Protein AF-A0A4R0PHA1-F1 (afdb_monomer)

Sequence (190 aa):
MTESTAPYQSGTGSGSSGGSTAEDVKKAASDAADAVRAKAAETTQAAKAEAARRAEGAKSTFADEISGVASAFRSASGEFGESSFQKKTFDQIASGLSDASDALRRKDFGEMVSDVNAFARRNPMAFLGGAVLLGFAASRFAKASAEAEHSPEMTRPSSTSRPVSAGSANAGAVSGSQPSYSNQTTGVSR

Radius of gyration: 35.1 Å; Cα contacts (8 Å, |Δi|>4): 13; chains: 1; bounding box: 84×70×89 Å

Solvent-accessible surface area (backbone atoms only — not comparable to full-atom values): 12140 Å² total; per-residue (Å²): 141,79,86,84,82,74,80,83,76,82,72,80,79,73,77,82,73,8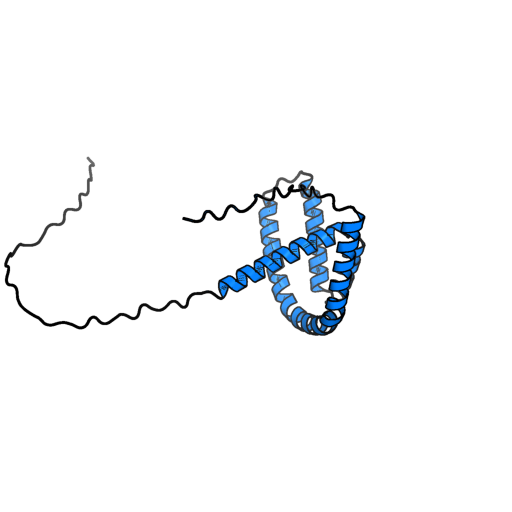6,72,81,47,74,63,55,54,51,47,54,50,47,55,51,50,52,55,50,49,57,56,42,65,71,49,46,65,64,49,48,63,54,47,52,67,50,45,68,72,44,48,62,63,53,51,55,53,51,51,53,51,51,50,54,51,51,61,59,52,71,76,56,77,94,84,49,76,63,51,61,56,48,53,52,51,51,51,52,51,50,54,49,51,52,48,59,73,74,49,55,71,72,56,51,54,49,51,52,51,54,47,35,73,75,37,52,68,60,41,54,54,48,50,52,51,50,51,51,51,50,52,50,50,53,54,52,54,61,54,65,70,61,60,74,74,79,72,67,80,74,80,74,79,75,81,84,78,85,79,81,90,82,92,76,90,79,90,78,80,87,87,86,90,78,85,85,79,87,77,89,80,135

Mean predicted aligned error: 18.48 Å

Organism: NCBI:txid1429082

Foldseek 3Di:
DDDDDDDDDPDPPPPPPDDCDPVNVVVVVVVVVVVCVVVCVVVVPVCVVVCLVVCVVCLVVVLVVVVVVVVVVVVVCVPDDDDDPVVVVVVVVVVVVVVVSVCSVPDRPVVVVVVVVVVCVVCVPVVVVVVVVVVVVVVVVVVVVVVVVPPPPPPPPPPPDDPDDDDDDDDDDDDDDDDDDDDDDPDDDD

Structure (mmCIF, N/CA/C/O backbone):
data_AF-A0A4R0PHA1-F1
#
_entry.id   AF-A0A4R0PHA1-F1
#
loop_
_atom_site.group_PDB
_atom_site.id
_atom_site.type_symbol
_atom_site.label_atom_id
_atom_site.label_alt_id
_atom_site.label_comp_id
_atom_site.label_asym_id
_atom_site.label_entity_id
_atom_site.label_seq_id
_atom_site.pdbx_PDB_ins_code
_atom_site.Cartn_x
_atom_site.Cartn_y
_atom_site.Cartn_z
_atom_site.occupancy
_atom_site.B_iso_or_equiv
_atom_site.auth_seq_id
_atom_site.auth_comp_id
_atom_site.auth_asym_id
_atom_site.auth_atom_id
_atom_site.pdbx_PDB_model_num
ATOM 1 N N . MET A 1 1 ? 66.333 -10.324 18.572 1.00 47.41 1 MET A N 1
ATOM 2 C CA . MET A 1 1 ? 66.019 -8.883 18.633 1.00 47.41 1 MET A CA 1
ATOM 3 C C . MET A 1 1 ? 66.177 -8.323 17.231 1.00 47.41 1 MET A C 1
ATOM 5 O O . MET A 1 1 ? 67.300 -8.112 16.804 1.00 47.41 1 MET A O 1
ATOM 9 N N . THR A 1 2 ? 65.076 -8.180 16.498 1.00 56.59 2 THR A N 1
ATOM 10 C CA . THR A 1 2 ? 65.020 -7.443 15.227 1.00 56.59 2 THR A CA 1
ATOM 11 C C . THR A 1 2 ? 63.661 -6.762 15.191 1.00 56.59 2 THR A C 1
ATOM 13 O O . THR A 1 2 ? 62.638 -7.418 14.988 1.00 56.59 2 THR A O 1
ATOM 16 N N . GLU A 1 3 ? 63.657 -5.472 15.509 1.00 51.62 3 GLU A N 1
ATOM 17 C CA . GLU A 1 3 ? 62.487 -4.605 15.438 1.00 51.62 3 GLU A CA 1
ATOM 18 C C . GLU A 1 3 ? 62.048 -4.465 13.978 1.00 51.62 3 GLU A C 1
ATOM 20 O O . GLU A 1 3 ? 62.827 -4.072 13.113 1.00 51.62 3 GLU A O 1
ATOM 25 N N . SER A 1 4 ? 60.794 -4.827 13.704 1.00 58.00 4 SER A N 1
ATOM 26 C CA . SER A 1 4 ? 60.127 -4.559 12.433 1.00 58.00 4 SER A CA 1
ATOM 27 C C . SER A 1 4 ? 59.388 -3.232 12.575 1.00 58.00 4 SER A C 1
ATOM 29 O O . SER A 1 4 ? 58.246 -3.167 13.027 1.00 58.00 4 SER A O 1
ATOM 31 N N . THR A 1 5 ? 60.091 -2.149 12.264 1.00 62.59 5 THR A N 1
ATOM 32 C CA . THR A 1 5 ? 59.543 -0.798 12.171 1.00 62.59 5 THR A CA 1
ATOM 33 C C . THR A 1 5 ? 58.802 -0.650 10.844 1.00 62.59 5 THR A C 1
ATOM 35 O O . THR A 1 5 ? 59.393 -0.407 9.794 1.00 62.59 5 THR A O 1
ATOM 38 N N . ALA A 1 6 ? 57.480 -0.815 10.888 1.00 63.19 6 ALA A N 1
ATOM 39 C CA . ALA A 1 6 ? 56.597 -0.456 9.785 1.00 63.19 6 ALA A CA 1
ATOM 40 C C . ALA A 1 6 ? 56.460 1.079 9.700 1.00 63.19 6 ALA A C 1
ATOM 42 O O . ALA A 1 6 ? 56.250 1.723 10.733 1.00 63.19 6 ALA A O 1
ATOM 43 N N . PRO A 1 7 ? 56.540 1.697 8.508 1.00 57.84 7 PRO A N 1
ATOM 44 C CA . PRO A 1 7 ? 56.217 3.107 8.368 1.00 57.84 7 PRO A CA 1
ATOM 45 C C . PRO A 1 7 ? 54.709 3.314 8.554 1.00 57.84 7 PRO A C 1
ATOM 47 O O . PRO A 1 7 ? 53.889 2.677 7.891 1.00 57.84 7 PRO A O 1
ATOM 50 N N . TYR A 1 8 ? 54.345 4.240 9.441 1.00 53.34 8 TYR A N 1
ATOM 51 C CA . TYR A 1 8 ? 53.000 4.802 9.507 1.00 53.34 8 TYR A CA 1
ATOM 52 C C . TYR A 1 8 ? 52.708 5.525 8.185 1.00 53.34 8 TYR A C 1
ATOM 54 O O . TYR A 1 8 ? 53.198 6.629 7.953 1.00 53.34 8 TYR A O 1
ATOM 62 N N . GLN A 1 9 ? 51.905 4.912 7.312 1.00 52.53 9 GLN A N 1
ATOM 63 C CA . GLN A 1 9 ? 51.213 5.649 6.260 1.00 52.53 9 GLN A CA 1
ATOM 64 C C . GLN A 1 9 ? 50.088 6.449 6.915 1.00 52.53 9 GLN A C 1
ATOM 66 O O . GLN A 1 9 ? 49.029 5.918 7.250 1.00 52.53 9 GLN A O 1
ATOM 71 N N . SER A 1 10 ? 50.327 7.744 7.094 1.00 51.84 10 SER A N 1
ATOM 72 C CA . SER A 1 10 ? 49.292 8.751 7.288 1.00 51.84 10 SER A CA 1
ATOM 73 C C . SER A 1 10 ? 48.455 8.857 6.010 1.00 51.84 10 SER A C 1
ATOM 75 O O . SER A 1 10 ? 48.651 9.732 5.170 1.00 51.84 10 SER A O 1
ATOM 77 N N . GLY A 1 11 ? 47.509 7.932 5.857 1.00 41.38 11 GLY A N 1
ATOM 78 C CA . GLY A 1 11 ? 46.411 8.071 4.916 1.00 41.38 11 GLY A CA 1
ATOM 79 C C . GLY A 1 11 ? 45.508 9.194 5.401 1.00 41.38 11 GLY A C 1
ATOM 80 O O . GLY A 1 11 ? 44.764 9.034 6.367 1.00 41.38 11 GLY A O 1
ATOM 81 N N . THR A 1 12 ? 45.608 10.344 4.748 1.00 51.91 12 THR A N 1
ATOM 82 C CA . THR A 1 12 ? 44.643 11.433 4.815 1.00 51.91 12 THR A CA 1
ATOM 83 C C . THR A 1 12 ? 43.252 10.875 4.528 1.00 51.91 12 THR A C 1
ATOM 85 O O . THR A 1 12 ? 42.863 10.659 3.381 1.00 51.91 12 THR A O 1
ATOM 88 N N . GLY A 1 13 ? 42.492 10.622 5.592 1.00 40.62 13 GLY A N 1
ATOM 89 C CA . GLY A 1 13 ? 41.060 10.396 5.512 1.00 40.62 13 GLY A CA 1
ATOM 90 C C . GLY A 1 13 ? 40.411 11.665 4.979 1.00 40.62 13 GLY A C 1
ATOM 91 O O . GLY A 1 13 ? 40.024 12.537 5.752 1.00 40.62 13 GLY A O 1
ATOM 92 N N . SER A 1 14 ? 40.329 11.781 3.652 1.00 47.12 14 SER A N 1
ATOM 93 C CA . SER A 1 14 ? 39.363 12.657 3.005 1.00 47.12 14 SER A CA 1
ATOM 94 C C . SER A 1 14 ? 38.003 12.252 3.543 1.00 47.12 14 SER A C 1
ATOM 96 O O . SER A 1 14 ? 37.488 11.181 3.218 1.00 47.12 14 SER A O 1
ATOM 98 N N . GLY A 1 15 ? 37.446 13.095 4.409 1.00 44.19 15 GLY A N 1
ATOM 99 C CA . GLY A 1 15 ? 36.036 13.054 4.732 1.00 44.19 15 GLY A CA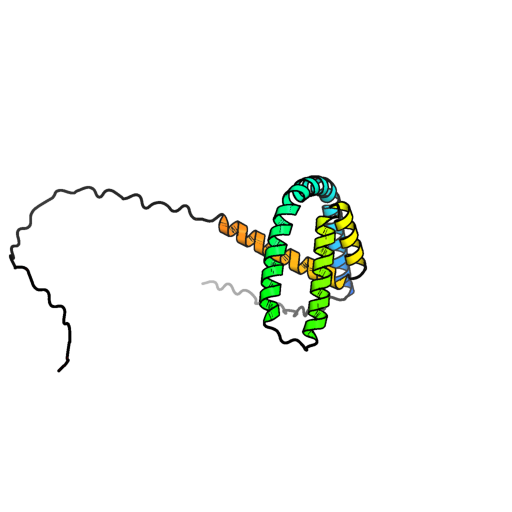 1
ATOM 100 C C . GLY A 1 15 ? 35.273 13.152 3.421 1.00 44.19 15 GLY A C 1
ATOM 101 O O . GLY A 1 15 ? 35.183 14.224 2.830 1.00 44.19 15 GLY A O 1
ATOM 102 N N . SER A 1 16 ? 34.758 12.019 2.948 1.00 45.47 16 SER A N 1
ATOM 103 C CA . SER A 1 16 ? 33.756 11.978 1.894 1.00 45.47 16 SER A CA 1
ATOM 104 C C . SER A 1 16 ? 32.458 12.493 2.517 1.00 45.47 16 SER A C 1
ATOM 106 O O . SER A 1 16 ? 31.599 11.740 2.971 1.00 45.47 16 SER A O 1
ATOM 108 N N . SER A 1 17 ? 32.383 13.815 2.665 1.00 51.72 17 SER A N 1
ATOM 109 C CA . SER A 1 17 ? 31.161 14.531 2.990 1.00 51.72 17 SER A CA 1
ATOM 110 C C . SER A 1 17 ? 30.241 14.399 1.786 1.00 51.72 17 SER A C 1
ATOM 112 O O . SER A 1 17 ? 30.503 14.966 0.723 1.00 51.72 17 SER A O 1
ATOM 114 N N . GLY A 1 18 ? 29.202 13.588 1.961 1.00 56.50 18 GLY A N 1
ATOM 115 C CA . GLY A 1 18 ? 28.183 13.322 0.966 1.00 56.50 18 GLY A CA 1
ATOM 116 C C . GLY A 1 18 ? 27.544 14.603 0.444 1.00 56.50 18 GLY A C 1
ATOM 117 O O . GLY A 1 18 ? 26.918 15.359 1.181 1.00 56.50 18 GLY A O 1
ATOM 118 N N . GLY A 1 19 ? 27.668 14.790 -0.860 1.00 53.91 19 GLY A N 1
ATOM 119 C CA . GLY A 1 19 ? 26.767 15.593 -1.662 1.00 53.91 19 GLY A CA 1
ATOM 120 C C . GLY A 1 19 ? 26.443 14.768 -2.891 1.00 53.91 19 GLY A C 1
ATOM 121 O O . GLY A 1 19 ? 27.084 14.934 -3.919 1.00 53.91 19 GLY A O 1
ATOM 122 N N . SER A 1 20 ? 25.521 13.810 -2.774 1.00 62.78 20 SER A N 1
ATOM 123 C CA . SER A 1 20 ? 24.958 13.186 -3.969 1.00 62.78 20 SER A CA 1
ATOM 124 C C . SER A 1 20 ? 24.267 14.291 -4.755 1.00 62.78 20 SER A C 1
ATOM 126 O O . SER A 1 20 ? 23.317 14.903 -4.256 1.00 62.78 20 SER A O 1
ATOM 128 N N . THR A 1 21 ? 24.768 14.589 -5.950 1.00 80.50 21 THR A N 1
ATOM 129 C CA . THR A 1 21 ? 24.152 15.611 -6.794 1.00 80.50 21 THR A CA 1
ATOM 130 C C . THR A 1 21 ? 22.788 15.089 -7.239 1.00 80.50 21 THR A C 1
ATOM 132 O O . THR A 1 21 ? 22.565 13.877 -7.323 1.00 80.50 21 THR A O 1
ATOM 135 N N . ALA A 1 22 ? 21.840 15.981 -7.532 1.00 82.25 22 ALA A N 1
ATOM 136 C CA . ALA A 1 22 ? 20.521 15.583 -8.029 1.00 82.25 22 ALA A CA 1
ATOM 137 C C . ALA A 1 22 ? 20.613 14.659 -9.265 1.00 82.25 22 ALA A C 1
ATOM 139 O O . ALA A 1 22 ? 19.751 13.803 -9.471 1.00 82.25 22 ALA A O 1
ATOM 140 N N . GLU A 1 23 ? 21.683 14.790 -10.052 1.00 85.25 23 GLU A N 1
ATOM 141 C CA . GLU A 1 23 ? 21.999 13.927 -11.191 1.00 85.25 23 GLU A CA 1
ATOM 142 C C . GLU A 1 23 ? 22.362 12.493 -10.783 1.00 85.25 23 GLU A C 1
ATOM 144 O O . GLU A 1 23 ? 21.866 11.551 -11.403 1.00 85.25 23 GLU A O 1
ATOM 149 N N . ASP A 1 24 ? 23.143 12.307 -9.717 1.00 86.81 24 ASP A N 1
ATOM 150 C CA . ASP A 1 24 ? 23.532 10.982 -9.217 1.00 86.81 24 ASP A CA 1
ATOM 151 C C . ASP A 1 24 ? 22.321 10.226 -8.669 1.00 86.81 24 ASP A C 1
ATOM 153 O O . ASP A 1 24 ? 22.116 9.049 -8.971 1.00 86.81 24 ASP A O 1
ATOM 157 N N . VAL A 1 25 ? 21.465 10.927 -7.917 1.00 87.25 25 VAL A N 1
ATOM 158 C CA . VAL A 1 25 ? 20.212 10.368 -7.387 1.00 87.25 25 VAL A CA 1
ATOM 159 C C . VAL A 1 25 ? 19.271 9.985 -8.525 1.00 87.25 25 VAL A C 1
ATOM 161 O O . VAL A 1 25 ? 18.690 8.901 -8.514 1.00 87.25 25 VAL A O 1
ATOM 164 N N . LYS A 1 26 ? 19.137 10.845 -9.541 1.00 88.81 26 LYS A N 1
ATOM 165 C CA . LYS A 1 26 ? 18.294 10.565 -10.707 1.00 88.81 26 LYS A CA 1
ATOM 166 C C . LYS A 1 26 ? 18.814 9.374 -11.510 1.00 88.81 26 LYS A C 1
ATOM 168 O O . LYS A 1 26 ? 18.009 8.560 -11.966 1.00 88.81 26 LYS A O 1
ATOM 173 N N . LYS A 1 27 ? 20.133 9.259 -11.675 1.00 91.31 27 LYS A N 1
ATOM 174 C CA . LYS A 1 27 ? 20.762 8.132 -12.367 1.00 91.31 27 LYS A CA 1
ATOM 175 C C . LYS A 1 27 ? 20.532 6.829 -11.606 1.00 91.31 27 LYS A C 1
ATOM 177 O O . LYS A 1 27 ? 19.979 5.899 -12.177 1.00 91.31 27 LYS A O 1
ATOM 182 N N . ALA A 1 28 ? 20.822 6.808 -10.306 1.00 88.75 28 ALA A N 1
ATOM 183 C CA . ALA A 1 28 ? 20.583 5.642 -9.458 1.00 88.75 28 ALA A CA 1
ATOM 184 C C . ALA A 1 28 ? 19.102 5.222 -9.442 1.00 88.75 28 ALA A C 1
ATOM 186 O O . ALA A 1 28 ? 18.792 4.034 -9.507 1.00 88.75 28 ALA A O 1
ATOM 187 N N . ALA A 1 29 ? 18.176 6.185 -9.405 1.00 88.12 29 ALA A N 1
ATOM 188 C CA . ALA A 1 29 ? 16.745 5.909 -9.487 1.00 88.12 29 ALA A CA 1
ATOM 189 C C . ALA A 1 29 ? 16.331 5.331 -10.850 1.00 88.12 29 ALA A C 1
ATOM 191 O O . ALA A 1 29 ? 15.475 4.450 -10.896 1.00 88.12 29 ALA A O 1
ATOM 192 N N . SER A 1 30 ? 16.934 5.806 -11.944 1.00 91.69 30 SER A N 1
ATOM 193 C CA . SER A 1 30 ? 16.661 5.301 -13.297 1.00 91.69 30 SER A CA 1
ATOM 194 C C . SER A 1 30 ? 17.179 3.873 -13.460 1.00 91.69 30 SER A C 1
ATOM 196 O O . SER A 1 30 ? 16.409 2.993 -13.830 1.00 91.69 30 SER A O 1
ATOM 198 N N . ASP A 1 31 ? 18.424 3.617 -13.049 1.00 92.62 31 ASP A N 1
ATOM 199 C CA . ASP A 1 31 ? 19.038 2.286 -13.096 1.00 92.62 31 ASP A CA 1
ATOM 200 C C . ASP A 1 31 ? 18.235 1.271 -12.258 1.00 92.62 31 ASP A C 1
ATOM 202 O O . ASP A 1 31 ? 17.957 0.149 -12.694 1.00 92.62 31 ASP A O 1
ATOM 206 N N . ALA A 1 32 ? 17.791 1.675 -11.061 1.00 89.50 32 ALA A N 1
ATOM 207 C CA . ALA A 1 32 ? 16.926 0.855 -10.218 1.00 89.50 32 ALA A CA 1
ATOM 208 C C . ALA A 1 32 ? 15.552 0.606 -10.864 1.00 89.50 32 ALA A C 1
ATOM 210 O O . ALA A 1 32 ? 15.039 -0.514 -10.812 1.00 89.50 32 ALA A O 1
ATOM 211 N N . ALA A 1 33 ? 14.955 1.625 -11.488 1.00 90.06 33 ALA A N 1
ATOM 212 C CA . ALA A 1 33 ? 13.680 1.489 -12.183 1.00 90.06 33 ALA A CA 1
ATOM 213 C C . ALA A 1 33 ? 13.778 0.527 -13.378 1.00 90.06 33 ALA A C 1
ATOM 215 O O . ALA A 1 33 ? 12.878 -0.295 -13.566 1.00 90.06 33 ALA A O 1
ATOM 216 N N . ASP A 1 34 ? 14.871 0.573 -14.140 1.00 92.69 34 ASP A N 1
ATOM 217 C CA . ASP A 1 34 ? 15.105 -0.322 -15.275 1.00 92.69 34 ASP A CA 1
ATOM 218 C C . ASP A 1 34 ? 15.286 -1.778 -14.825 1.00 92.69 34 ASP A C 1
ATOM 220 O O . ASP A 1 34 ? 14.646 -2.681 -15.376 1.00 92.69 34 ASP A O 1
ATOM 224 N N . ALA A 1 35 ? 16.058 -2.015 -13.760 1.00 89.06 35 ALA A N 1
ATOM 225 C CA . ALA A 1 35 ? 16.225 -3.349 -13.181 1.00 89.06 35 ALA A CA 1
ATOM 226 C C . ALA A 1 35 ? 14.894 -3.932 -12.671 1.00 89.06 35 ALA A C 1
ATOM 228 O O . ALA A 1 35 ? 14.575 -5.102 -12.918 1.00 89.06 35 ALA A O 1
ATOM 229 N N . VAL A 1 36 ? 14.081 -3.111 -11.997 1.00 90.00 36 VAL A N 1
ATOM 230 C CA . VAL A 1 36 ? 12.739 -3.505 -11.546 1.00 90.00 36 VAL A CA 1
ATOM 231 C C . VAL A 1 36 ? 11.836 -3.804 -12.737 1.00 90.00 36 VAL A C 1
ATOM 233 O O . VAL A 1 36 ? 11.123 -4.805 -12.715 1.00 90.00 36 VAL A O 1
ATOM 236 N N . ARG A 1 37 ? 11.871 -2.985 -13.793 1.00 88.38 37 ARG A N 1
ATOM 237 C CA . ARG A 1 37 ? 11.032 -3.167 -14.983 1.00 88.38 37 ARG A CA 1
ATOM 238 C C . ARG A 1 37 ? 11.347 -4.466 -15.719 1.00 88.38 37 ARG A C 1
ATOM 240 O O . ARG A 1 37 ? 10.408 -5.166 -16.097 1.00 88.38 37 ARG A O 1
ATOM 247 N N . ALA A 1 38 ? 12.626 -4.798 -15.885 1.00 87.75 38 ALA A N 1
ATOM 248 C CA . ALA A 1 38 ? 13.056 -6.050 -16.507 1.00 87.75 38 ALA A CA 1
ATOM 249 C C . ALA A 1 38 ? 12.546 -7.265 -15.717 1.00 87.75 38 ALA A C 1
ATOM 251 O O . ALA A 1 38 ? 11.832 -8.110 -16.255 1.00 87.75 38 ALA A O 1
ATOM 252 N N . LYS A 1 39 ? 12.794 -7.284 -14.401 1.00 84.69 39 LYS A N 1
ATOM 253 C CA . LYS A 1 39 ? 12.364 -8.383 -13.526 1.00 84.69 39 LYS A CA 1
ATOM 254 C C . LYS A 1 39 ? 10.842 -8.489 -13.415 1.00 84.69 39 LYS A C 1
ATOM 256 O O . LYS A 1 39 ? 10.292 -9.590 -13.366 1.00 84.69 39 LYS A O 1
ATOM 261 N N . ALA A 1 40 ? 10.147 -7.352 -13.392 1.00 84.75 40 ALA A N 1
ATOM 262 C CA . ALA A 1 40 ? 8.693 -7.309 -13.366 1.00 84.75 40 ALA A CA 1
ATOM 263 C C . ALA A 1 40 ? 8.100 -7.871 -14.662 1.00 84.75 40 ALA A C 1
ATOM 265 O O . ALA A 1 40 ? 7.151 -8.643 -14.587 1.00 84.75 40 ALA A O 1
ATOM 266 N N . ALA A 1 41 ? 8.640 -7.538 -15.838 1.00 81.31 41 ALA A N 1
ATOM 267 C CA . ALA A 1 41 ? 8.107 -8.027 -17.113 1.00 81.31 41 ALA A CA 1
ATOM 268 C C . ALA A 1 41 ? 8.088 -9.566 -17.191 1.00 81.31 41 ALA A C 1
ATOM 270 O O . ALA A 1 41 ? 7.101 -10.140 -17.651 1.00 81.31 41 ALA A O 1
ATOM 271 N N . GLU A 1 42 ? 9.124 -10.218 -16.664 1.00 79.75 42 GLU A N 1
ATOM 272 C CA . GLU A 1 42 ? 9.261 -11.679 -16.636 1.00 79.75 42 GLU A CA 1
ATOM 273 C C . GLU A 1 42 ? 8.326 -12.349 -15.616 1.00 79.75 42 GLU A C 1
ATOM 275 O O . GLU A 1 42 ? 7.701 -13.369 -15.901 1.00 79.75 42 GLU A O 1
ATOM 280 N N . THR A 1 43 ? 8.175 -11.759 -14.428 1.00 78.50 43 THR A N 1
ATOM 281 C CA . THR A 1 43 ? 7.405 -12.359 -13.321 1.00 78.50 43 THR A CA 1
ATOM 282 C C . THR A 1 43 ? 5.918 -12.001 -13.330 1.00 78.50 43 THR A C 1
ATOM 284 O O . THR A 1 43 ? 5.096 -12.735 -12.781 1.00 78.50 43 THR A O 1
ATOM 287 N N . THR A 1 44 ? 5.531 -10.904 -13.985 1.00 81.56 44 THR A N 1
ATOM 288 C CA . THR A 1 44 ? 4.169 -10.355 -13.900 1.00 81.56 44 THR A CA 1
ATOM 289 C C . THR A 1 44 ? 3.120 -11.237 -14.574 1.00 81.56 44 THR A C 1
ATOM 291 O O . THR A 1 44 ? 2.012 -11.343 -14.054 1.00 81.56 44 THR A O 1
ATOM 294 N N . GLN A 1 45 ? 3.409 -11.864 -15.720 1.00 75.06 45 GLN A N 1
ATOM 295 C CA . GLN A 1 45 ? 2.383 -12.641 -16.437 1.00 75.06 45 GLN A CA 1
ATOM 296 C C . GLN A 1 45 ? 2.000 -13.926 -15.693 1.00 75.06 45 GLN A C 1
ATOM 298 O O . GLN A 1 45 ? 0.812 -14.186 -15.503 1.00 75.06 45 GLN A O 1
ATOM 303 N N . ALA A 1 46 ? 2.988 -14.684 -15.210 1.00 74.69 46 ALA A N 1
ATOM 304 C CA . ALA A 1 46 ? 2.751 -15.901 -14.436 1.00 74.69 46 ALA A CA 1
ATOM 305 C C . ALA A 1 46 ? 2.106 -15.591 -13.074 1.00 74.69 46 ALA A C 1
ATOM 307 O O . ALA A 1 46 ? 1.101 -16.203 -12.708 1.00 74.69 46 ALA A O 1
ATOM 308 N N . ALA A 1 47 ? 2.614 -14.571 -12.373 1.00 79.31 47 ALA A N 1
ATOM 309 C CA . ALA A 1 47 ? 2.088 -14.176 -11.070 1.00 79.31 47 ALA A CA 1
ATOM 310 C C . ALA A 1 47 ? 0.648 -13.652 -11.149 1.00 79.31 47 ALA A C 1
ATOM 312 O O . ALA A 1 47 ? -0.153 -13.963 -10.275 1.00 79.31 47 ALA A O 1
ATOM 313 N N . LYS A 1 48 ? 0.277 -12.900 -12.198 1.00 76.56 48 LYS A N 1
ATOM 314 C CA . LYS A 1 48 ? -1.088 -12.363 -12.351 1.00 76.56 48 LYS A CA 1
ATOM 315 C C . LYS A 1 48 ? -2.147 -13.457 -12.457 1.00 76.56 48 LYS A C 1
ATOM 317 O O . LYS A 1 48 ? -3.181 -13.352 -11.806 1.00 76.56 48 LYS A O 1
ATOM 322 N N . ALA A 1 49 ? -1.902 -14.493 -13.260 1.00 75.62 49 ALA A N 1
ATOM 323 C CA . ALA A 1 49 ? -2.874 -15.567 -13.469 1.00 75.62 49 ALA A CA 1
ATOM 324 C C . ALA A 1 49 ? -3.053 -16.449 -12.221 1.00 75.62 49 ALA A C 1
ATOM 326 O O . ALA A 1 49 ? -4.141 -16.958 -11.955 1.00 75.62 49 ALA A O 1
ATOM 327 N N . GLU A 1 50 ? -1.989 -16.653 -11.447 1.00 78.06 50 GLU A N 1
ATOM 328 C CA . GLU A 1 50 ? -2.054 -17.369 -10.171 1.00 78.06 50 GLU A CA 1
ATOM 329 C C . GLU A 1 50 ? -2.685 -16.512 -9.064 1.00 78.06 50 GLU A C 1
ATOM 331 O O . GLU A 1 50 ? -3.516 -17.004 -8.300 1.00 78.06 50 GLU A O 1
ATOM 336 N N . ALA A 1 51 ? -2.353 -15.220 -9.023 1.00 76.81 51 ALA A N 1
ATOM 337 C CA . ALA A 1 51 ? -2.901 -14.273 -8.062 1.00 76.81 51 ALA A CA 1
ATOM 338 C C . ALA A 1 51 ? -4.404 -14.064 -8.248 1.00 76.81 51 ALA A C 1
ATOM 340 O O . ALA A 1 51 ? -5.114 -14.102 -7.253 1.00 76.81 51 ALA A O 1
ATOM 341 N N . ALA A 1 52 ? -4.897 -13.903 -9.483 1.00 74.56 52 ALA A N 1
ATOM 342 C CA . ALA A 1 52 ? -6.331 -13.746 -9.747 1.00 74.56 52 ALA A CA 1
ATOM 343 C C . ALA A 1 52 ? -7.135 -14.926 -9.170 1.00 74.56 52 ALA A C 1
ATOM 345 O O . ALA A 1 52 ? -7.990 -14.731 -8.308 1.00 74.56 52 ALA A O 1
ATOM 346 N N . ARG A 1 53 ? -6.717 -16.158 -9.499 1.00 74.50 53 ARG A N 1
ATOM 347 C CA . ARG A 1 53 ? -7.354 -17.399 -9.025 1.00 74.50 53 ARG A CA 1
ATOM 348 C C . ARG A 1 53 ? -7.366 -17.556 -7.503 1.00 74.50 53 ARG A C 1
ATOM 350 O O . ARG A 1 53 ? -8.310 -18.113 -6.950 1.00 74.50 53 ARG A O 1
ATOM 357 N N . ARG A 1 54 ? -6.319 -17.096 -6.807 1.00 72.25 54 ARG A N 1
ATOM 358 C CA . ARG A 1 54 ? -6.277 -17.109 -5.332 1.00 72.25 54 ARG A CA 1
ATOM 359 C C . ARG A 1 54 ? -7.036 -15.935 -4.710 1.00 72.25 54 ARG A C 1
ATOM 361 O O . ARG A 1 54 ? -7.606 -16.089 -3.633 1.00 72.25 54 ARG A O 1
ATOM 368 N N . ALA A 1 55 ? -7.058 -14.782 -5.375 1.00 71.88 55 ALA A N 1
ATOM 369 C CA . ALA A 1 55 ? -7.722 -13.577 -4.896 1.00 71.88 55 ALA A CA 1
ATOM 370 C C . ALA A 1 55 ? -9.242 -13.749 -4.840 1.00 71.88 55 ALA A C 1
ATOM 372 O O . ALA A 1 55 ? -9.853 -13.307 -3.871 1.00 71.88 55 ALA A O 1
ATOM 373 N N . GLU A 1 56 ? -9.847 -14.435 -5.813 1.00 70.00 56 GLU A N 1
ATOM 374 C CA . GLU A 1 56 ? -11.291 -14.707 -5.817 1.00 70.00 56 GLU A CA 1
ATOM 375 C C . GLU A 1 56 ? -11.750 -15.480 -4.568 1.00 70.00 56 GLU A C 1
ATOM 377 O O . GLU A 1 56 ? -12.776 -15.134 -3.985 1.00 70.00 56 GLU A O 1
ATOM 382 N N . GLY A 1 57 ? -10.964 -16.459 -4.103 1.00 69.75 57 GLY A N 1
ATOM 383 C CA . GLY A 1 57 ? -11.256 -17.223 -2.882 1.00 69.75 57 GLY A CA 1
ATOM 384 C C . GLY A 1 57 ? -10.934 -16.484 -1.579 1.00 69.75 57 GLY A C 1
ATOM 385 O O . GLY A 1 57 ? -11.587 -16.709 -0.566 1.00 69.75 57 GLY A O 1
ATOM 386 N N . ALA A 1 58 ? -9.954 -15.577 -1.594 1.00 67.50 58 ALA A N 1
ATOM 387 C CA . ALA A 1 58 ? -9.571 -14.788 -0.420 1.00 67.50 58 ALA A CA 1
ATOM 388 C C . ALA A 1 58 ? -10.472 -13.560 -0.193 1.00 67.50 58 ALA A C 1
ATOM 390 O O . ALA A 1 58 ? -10.530 -13.028 0.914 1.00 67.50 58 ALA A O 1
ATOM 391 N N . LYS A 1 59 ? -11.180 -13.108 -1.235 1.00 66.88 59 LYS A N 1
ATOM 392 C CA . LYS A 1 59 ? -11.971 -11.871 -1.253 1.00 66.88 59 LYS A CA 1
ATOM 393 C C . LYS A 1 59 ? -13.027 -11.802 -0.149 1.00 66.88 59 LYS A C 1
ATOM 395 O O . LYS A 1 59 ? -13.168 -10.755 0.477 1.00 66.88 59 LYS A O 1
ATOM 400 N N . SER A 1 60 ? -13.763 -12.890 0.089 1.00 66.75 60 SER A N 1
ATOM 401 C CA . SER A 1 60 ? -14.813 -12.930 1.116 1.00 66.75 60 SER A CA 1
ATOM 402 C C . SER A 1 60 ? -14.227 -12.871 2.524 1.00 66.75 60 SER A C 1
ATOM 404 O O . SER A 1 60 ? -14.623 -12.018 3.308 1.00 66.75 60 SER A O 1
ATOM 406 N N . THR A 1 61 ? -13.210 -13.688 2.808 1.00 70.12 61 THR A N 1
ATOM 407 C CA . THR A 1 61 ? -12.545 -13.728 4.119 1.00 70.12 61 THR A CA 1
ATOM 408 C C . THR A 1 61 ? -11.886 -12.395 4.467 1.00 70.12 61 THR A C 1
ATOM 410 O O . THR A 1 61 ? -11.975 -11.932 5.598 1.00 70.12 61 THR A O 1
ATOM 413 N N . PHE A 1 62 ? -11.265 -11.732 3.489 1.00 70.25 62 PHE A N 1
ATOM 414 C CA . PHE A 1 62 ? -10.650 -10.423 3.707 1.00 70.25 62 PHE A CA 1
ATOM 415 C C . PHE A 1 62 ? -11.685 -9.312 3.937 1.00 70.25 62 PHE A C 1
ATOM 417 O O . PHE A 1 62 ? -11.432 -8.386 4.705 1.00 70.25 62 PHE A O 1
ATOM 424 N N . ALA A 1 63 ? -12.851 -9.390 3.286 1.00 69.38 63 ALA A N 1
ATOM 425 C CA . ALA A 1 63 ? -13.929 -8.423 3.483 1.00 69.38 63 ALA A CA 1
ATOM 426 C C . ALA A 1 63 ? -14.508 -8.489 4.907 1.00 69.38 63 ALA A C 1
ATOM 428 O O . ALA A 1 63 ? -14.768 -7.443 5.506 1.00 69.38 63 ALA A O 1
ATOM 429 N N . ASP A 1 64 ? -14.648 -9.695 5.463 1.00 71.56 64 ASP A N 1
ATOM 430 C CA . ASP A 1 64 ? -15.132 -9.898 6.832 1.00 71.56 64 ASP A CA 1
ATOM 431 C C . ASP A 1 64 ? -14.147 -9.335 7.877 1.00 71.56 64 ASP A C 1
ATOM 433 O O . ASP A 1 64 ? -14.554 -8.621 8.796 1.00 71.56 64 ASP A O 1
ATOM 437 N N . GLU A 1 65 ? -12.842 -9.552 7.688 1.00 73.44 65 GLU A N 1
ATOM 438 C CA . GLU A 1 65 ? -11.785 -8.994 8.551 1.00 73.44 65 GLU A CA 1
ATOM 439 C C . GLU A 1 65 ? -11.743 -7.456 8.508 1.00 73.44 65 GLU A C 1
ATOM 441 O O . GLU A 1 65 ? -11.684 -6.789 9.545 1.00 73.44 65 GLU A O 1
ATOM 446 N N . ILE A 1 66 ? -11.846 -6.860 7.313 1.00 71.31 66 ILE A N 1
ATOM 447 C CA . ILE A 1 66 ? -11.887 -5.396 7.151 1.00 71.31 66 ILE A CA 1
ATOM 448 C C . ILE A 1 66 ? -13.122 -4.804 7.845 1.00 71.31 66 ILE A C 1
ATOM 450 O O . ILE A 1 66 ? -13.019 -3.751 8.478 1.00 71.31 66 ILE A O 1
ATOM 454 N N . SER A 1 67 ? -14.273 -5.481 7.780 1.00 70.25 67 SER A N 1
ATOM 455 C CA . SER A 1 67 ? -15.4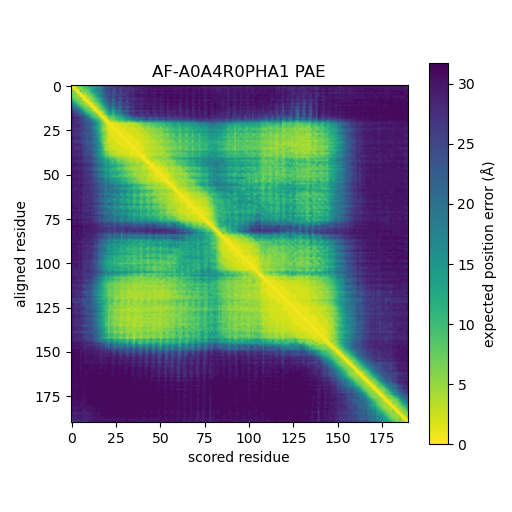85 -5.073 8.501 1.00 70.25 67 SER A CA 1
ATOM 456 C C . SER A 1 67 ? -15.286 -5.096 10.024 1.00 70.25 67 SER A C 1
ATOM 458 O O . SER A 1 67 ? -15.721 -4.174 10.725 1.00 70.25 67 SER A O 1
ATOM 460 N N . GLY A 1 68 ? -14.564 -6.094 10.545 1.00 73.56 68 GLY A N 1
ATOM 461 C CA . GLY A 1 68 ? -14.174 -6.168 11.957 1.00 73.56 68 GLY A CA 1
ATOM 462 C C . GLY A 1 68 ? -13.286 -4.996 12.388 1.00 73.56 68 GLY A C 1
ATOM 463 O O . GLY A 1 68 ? -13.560 -4.342 13.399 1.00 73.56 68 GLY A O 1
ATOM 464 N N . VAL A 1 69 ? -12.279 -4.655 11.578 1.00 75.31 69 VAL A N 1
ATOM 465 C CA . VAL A 1 69 ? -11.387 -3.509 11.832 1.00 75.31 69 VAL A CA 1
ATOM 466 C C . VAL A 1 69 ? -12.142 -2.181 11.757 1.00 75.31 69 VAL A C 1
ATOM 468 O O . VAL A 1 69 ? -11.984 -1.337 12.638 1.00 75.31 69 VAL A O 1
ATOM 471 N N . ALA A 1 70 ? -12.997 -1.991 10.749 1.00 71.06 70 ALA A N 1
ATOM 472 C CA . ALA A 1 70 ? -13.811 -0.784 10.604 1.00 71.06 70 ALA A CA 1
ATOM 473 C C . ALA A 1 70 ? -14.780 -0.599 11.783 1.00 71.06 70 ALA A C 1
ATOM 475 O O . ALA A 1 70 ? -14.960 0.523 12.262 1.00 71.06 70 ALA A O 1
ATOM 476 N N . SER A 1 71 ? -15.355 -1.694 12.289 1.00 72.50 71 SER A N 1
ATOM 477 C CA . SER A 1 71 ? -16.221 -1.683 13.473 1.00 72.50 71 SER A CA 1
ATOM 478 C C . SER A 1 71 ? -15.450 -1.260 14.724 1.00 72.50 71 SER A C 1
ATOM 480 O O . SER A 1 71 ? -15.902 -0.371 15.444 1.00 72.50 71 SER A O 1
ATOM 482 N N . ALA A 1 72 ? -14.243 -1.797 14.933 1.00 76.38 72 ALA A N 1
ATOM 483 C CA . ALA A 1 72 ? -13.370 -1.396 16.037 1.00 76.38 72 ALA A CA 1
ATOM 484 C C . ALA A 1 72 ? -12.953 0.085 15.945 1.00 76.38 72 ALA A C 1
ATOM 486 O O . ALA A 1 72 ? -12.988 0.812 16.939 1.00 76.38 72 ALA A O 1
ATOM 487 N N . PHE A 1 73 ? -12.627 0.562 14.740 1.00 68.69 73 PHE A N 1
ATOM 488 C CA . PHE A 1 73 ? -12.280 1.964 14.495 1.00 68.69 73 PHE A CA 1
ATOM 489 C C . PHE A 1 73 ? -13.473 2.905 14.714 1.00 68.69 73 PHE A C 1
ATOM 491 O O . PHE A 1 73 ? -13.305 3.998 15.251 1.00 68.69 73 PHE A O 1
ATOM 498 N N . ARG A 1 74 ? -14.691 2.484 14.341 1.00 68.94 74 ARG A N 1
ATOM 499 C CA . ARG A 1 74 ? -15.928 3.241 14.580 1.00 68.94 74 ARG A CA 1
ATOM 500 C C . ARG A 1 74 ? -16.249 3.333 16.071 1.00 68.94 74 ARG A C 1
ATOM 502 O O . ARG A 1 74 ? -16.559 4.431 16.533 1.00 68.94 74 ARG A O 1
ATOM 509 N N . SER A 1 75 ? -16.097 2.241 16.821 1.00 73.12 75 SER A N 1
ATOM 510 C CA . SER A 1 75 ? -16.231 2.237 18.284 1.00 73.12 75 SER A CA 1
ATOM 511 C C . SER A 1 75 ? -15.222 3.169 18.960 1.00 73.12 75 SER A C 1
ATOM 513 O O . SER A 1 75 ? -15.617 3.951 19.817 1.00 73.12 75 SER A O 1
ATOM 515 N N . ALA A 1 76 ? -13.959 3.166 18.522 1.00 66.62 76 ALA A N 1
ATOM 516 C CA . ALA A 1 76 ? -12.931 4.074 19.039 1.00 66.62 76 ALA A CA 1
ATOM 517 C C . ALA A 1 76 ? -13.162 5.543 18.629 1.00 66.62 76 ALA A C 1
ATOM 519 O O . ALA A 1 76 ? -12.881 6.463 19.391 1.00 66.62 76 ALA A O 1
ATOM 520 N N . SER A 1 77 ? -13.709 5.791 17.434 1.00 63.88 77 SER A N 1
ATOM 521 C CA . SER A 1 77 ? -14.004 7.152 16.964 1.00 63.88 77 SER A CA 1
ATOM 522 C C . SER A 1 77 ? -15.132 7.837 17.743 1.00 63.88 77 SER A C 1
ATOM 524 O O . SER A 1 77 ? -15.181 9.064 17.778 1.00 63.88 77 SER A O 1
ATOM 526 N N . GLY A 1 78 ? -16.005 7.056 18.394 1.00 62.84 78 GLY A N 1
ATOM 527 C CA . GLY A 1 78 ? -17.078 7.560 19.255 1.00 62.84 78 GLY A CA 1
ATOM 528 C C . GLY A 1 78 ? -16.590 8.255 20.532 1.00 62.84 78 GLY A C 1
ATOM 529 O O . GLY A 1 78 ? -17.378 8.947 21.169 1.00 62.84 78 GLY A O 1
ATOM 530 N N . GLU A 1 79 ? -15.305 8.121 20.884 1.00 62.19 79 GLU A N 1
ATOM 531 C CA . GLU A 1 79 ? -14.689 8.830 22.016 1.00 62.19 79 GLU A CA 1
ATOM 532 C C . GLU A 1 79 ? -14.126 10.217 21.650 1.00 62.19 79 GLU A C 1
ATOM 534 O O . GLU A 1 79 ? -13.725 10.972 22.537 1.00 62.19 79 GLU A O 1
ATOM 539 N N . PHE A 1 80 ? -14.109 10.602 20.368 1.00 54.69 80 PHE A N 1
ATOM 540 C CA . PHE A 1 80 ? -13.588 11.902 19.935 1.00 54.69 80 PHE A CA 1
ATOM 541 C C . PHE A 1 80 ? -14.710 12.940 19.762 1.00 54.69 80 PHE A C 1
ATOM 543 O O . PHE A 1 80 ? -15.683 12.717 19.046 1.00 54.69 80 PHE A O 1
ATOM 550 N N . GLY A 1 81 ? -14.554 14.103 20.407 1.00 54.34 81 GLY A N 1
ATOM 551 C CA . GLY A 1 81 ? -15.525 15.203 20.384 1.00 54.34 81 GLY A CA 1
ATOM 552 C C . GLY A 1 81 ? -15.810 15.774 18.985 1.00 54.34 81 GLY A C 1
ATOM 553 O O . GLY A 1 81 ? -14.924 15.904 18.141 1.00 54.34 81 GLY A O 1
ATOM 554 N N . GLU A 1 82 ? -17.069 16.159 18.768 1.00 56.94 82 GLU A N 1
ATOM 555 C CA . GLU A 1 82 ? -17.736 16.380 17.471 1.00 56.94 82 GLU A CA 1
ATOM 556 C C . GLU A 1 82 ? -17.198 17.547 16.605 1.00 56.94 82 GLU A C 1
ATOM 558 O O . GLU A 1 82 ? -17.557 17.677 15.435 1.00 56.94 82 GLU A O 1
ATOM 563 N N . SER A 1 83 ? -16.309 18.398 17.125 1.00 54.34 83 SER A N 1
ATOM 564 C CA . SER A 1 83 ? -16.019 19.719 16.545 1.00 54.34 83 SER A CA 1
ATOM 565 C C . SER A 1 83 ? -14.527 20.017 16.375 1.00 54.34 83 SER A C 1
ATOM 567 O O . SER A 1 83 ? -13.993 20.955 16.967 1.00 54.34 83 SER A O 1
ATOM 569 N N . SER A 1 84 ? -13.811 19.247 15.557 1.00 61.47 84 SER A N 1
ATOM 570 C CA . SER A 1 84 ? -12.430 19.591 15.182 1.00 61.47 84 SER A CA 1
ATOM 571 C C . SER A 1 84 ? -12.110 19.231 13.731 1.00 61.47 84 SER A C 1
ATOM 573 O O . SER A 1 84 ? -12.766 18.380 13.134 1.00 61.47 84 SER A O 1
ATOM 575 N N . PHE A 1 85 ? -11.096 19.884 13.147 1.00 60.75 85 PHE A N 1
ATOM 576 C CA . PHE A 1 85 ? -10.570 19.618 11.796 1.00 60.75 85 PHE A CA 1
ATOM 577 C C . PHE A 1 85 ? -10.318 18.119 11.550 1.00 60.75 85 PHE A C 1
ATOM 579 O O . PHE A 1 85 ? -10.509 17.638 10.433 1.00 60.75 85 PHE A O 1
ATOM 586 N N . GLN A 1 86 ? -10.012 17.362 12.613 1.00 61.25 86 GLN A N 1
ATOM 587 C CA . GLN A 1 86 ? -9.949 15.904 12.579 1.00 61.25 86 GLN A CA 1
ATOM 588 C C . GLN A 1 86 ? -11.227 15.246 12.033 1.00 61.25 86 GLN A C 1
ATOM 590 O O . GLN A 1 86 ? -11.088 14.336 11.228 1.00 61.25 86 GLN A O 1
ATOM 595 N N . LYS A 1 87 ? -12.445 15.704 12.369 1.00 66.06 87 LYS A N 1
ATOM 596 C CA . LYS A 1 87 ? -13.700 15.083 11.899 1.00 66.06 87 LYS A CA 1
ATOM 597 C C . LYS A 1 87 ? -13.852 15.154 10.381 1.00 66.06 87 LYS A C 1
ATOM 599 O O . LYS A 1 87 ? -14.225 14.162 9.773 1.00 66.06 87 LYS A O 1
ATOM 604 N N . LYS A 1 88 ? -13.511 16.282 9.747 1.00 68.19 88 LYS A N 1
ATOM 605 C CA . LYS A 1 88 ? -13.580 16.407 8.276 1.00 68.19 88 LYS A CA 1
ATOM 606 C C . LYS A 1 88 ? -12.583 15.483 7.582 1.00 68.19 88 LYS A C 1
ATOM 608 O O . LYS A 1 88 ? -12.934 14.842 6.598 1.00 68.19 88 LYS A O 1
ATOM 613 N N . THR A 1 89 ? -11.367 15.384 8.115 1.00 73.56 89 THR A N 1
ATOM 614 C CA . THR A 1 89 ? -10.353 14.447 7.618 1.00 73.56 89 THR A CA 1
ATOM 615 C C . THR A 1 89 ? -10.797 12.999 7.825 1.00 73.56 89 THR A C 1
ATOM 617 O O . THR A 1 89 ? -10.652 12.173 6.930 1.00 73.56 89 THR A O 1
ATOM 620 N N . PHE A 1 90 ? -11.401 12.690 8.971 1.00 72.31 90 PHE A N 1
ATOM 621 C CA . PHE A 1 90 ? -11.900 11.354 9.287 1.00 72.31 90 PHE A CA 1
ATOM 622 C C . PHE A 1 90 ? -13.103 10.962 8.423 1.00 72.31 90 PHE A C 1
ATOM 624 O O . PHE A 1 90 ? -13.150 9.839 7.935 1.00 72.31 90 PHE A O 1
ATOM 631 N N . ASP A 1 91 ? -14.034 11.885 8.168 1.00 72.94 91 ASP A N 1
ATOM 632 C CA . ASP A 1 91 ? -15.190 11.669 7.290 1.00 72.94 91 ASP A CA 1
ATOM 633 C C . ASP A 1 91 ? -14.737 11.456 5.830 1.00 72.94 91 ASP A C 1
ATOM 635 O O . ASP A 1 91 ? -15.295 10.612 5.126 1.00 72.94 91 ASP A O 1
ATOM 639 N N . GLN A 1 92 ? -13.676 12.142 5.381 1.00 75.75 92 GLN A N 1
ATOM 640 C CA . GLN A 1 92 ? -13.049 11.894 4.074 1.00 75.75 92 GLN A CA 1
ATOM 641 C C . GLN A 1 92 ? -12.386 10.513 3.997 1.00 75.75 92 GLN A C 1
ATOM 643 O O . GLN A 1 92 ? -12.549 9.812 2.999 1.00 75.75 92 GLN A O 1
ATOM 648 N N . ILE A 1 93 ? -11.684 10.095 5.054 1.00 78.44 93 ILE A N 1
ATOM 649 C CA . ILE A 1 93 ? -11.080 8.758 5.141 1.00 78.44 93 ILE A CA 1
ATOM 650 C C . ILE A 1 93 ? -12.169 7.677 5.165 1.00 78.44 93 ILE A C 1
ATOM 652 O O . ILE A 1 93 ? -12.064 6.686 4.448 1.00 78.44 93 ILE A O 1
ATOM 656 N N . ALA A 1 94 ? -13.236 7.879 5.940 1.00 75.31 94 ALA A N 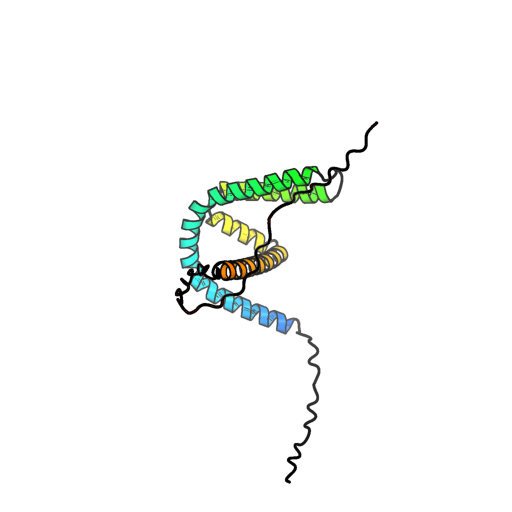1
ATOM 657 C CA . ALA A 1 94 ? -14.350 6.943 6.048 1.00 75.31 94 ALA A CA 1
ATOM 658 C C . ALA A 1 94 ? -15.106 6.792 4.720 1.00 75.31 94 ALA A C 1
ATOM 660 O O . ALA A 1 94 ? -15.421 5.671 4.324 1.00 75.31 94 ALA A O 1
ATOM 661 N N . SER A 1 95 ? -15.341 7.899 4.009 1.00 77.19 95 SER A N 1
ATOM 662 C CA . SER A 1 95 ? -15.965 7.871 2.678 1.00 77.19 95 SER A CA 1
ATOM 663 C C . SER A 1 95 ? -15.085 7.118 1.677 1.00 77.19 95 SER A C 1
ATOM 665 O O . SER A 1 95 ? -15.566 6.220 0.992 1.00 77.19 95 SER A O 1
ATOM 667 N N . GLY A 1 96 ? -13.772 7.382 1.679 1.00 78.31 96 GLY A N 1
ATOM 668 C CA . GLY A 1 96 ? -12.821 6.643 0.846 1.00 78.31 96 GLY A CA 1
ATOM 669 C C . GLY A 1 96 ? -12.750 5.146 1.174 1.00 78.31 96 GLY A C 1
ATOM 670 O O . GLY A 1 96 ? -12.597 4.328 0.270 1.00 78.31 96 GLY A O 1
ATOM 671 N N . LEU A 1 97 ? -12.909 4.763 2.446 1.00 76.50 97 LEU A N 1
ATOM 672 C CA . LEU A 1 97 ? -12.936 3.360 2.868 1.00 76.50 97 LEU A CA 1
ATOM 673 C C . LEU A 1 97 ? -14.230 2.647 2.444 1.00 76.50 97 LEU A C 1
ATOM 675 O O . LEU A 1 97 ? -14.187 1.473 2.069 1.00 76.50 97 LEU A O 1
ATOM 679 N N . SER A 1 98 ? -15.365 3.354 2.457 1.00 75.88 98 SER A N 1
ATOM 680 C CA . SER A 1 98 ? -16.637 2.847 1.928 1.00 75.88 98 SER A CA 1
ATOM 681 C C . SER A 1 98 ? -16.541 2.597 0.426 1.00 75.88 98 SER A C 1
ATOM 683 O O . SER A 1 98 ? -16.858 1.501 -0.030 1.00 75.88 98 SER A O 1
ATOM 685 N N . ASP A 1 99 ? -16.025 3.568 -0.331 1.00 78.62 99 ASP A N 1
ATOM 686 C CA . ASP A 1 99 ? -15.836 3.442 -1.779 1.00 78.62 99 ASP A CA 1
ATOM 687 C C . ASP A 1 99 ? -14.868 2.305 -2.127 1.00 78.62 99 ASP A C 1
ATOM 689 O O . ASP A 1 99 ? -15.115 1.534 -3.056 1.00 78.62 99 ASP A O 1
ATOM 693 N N . ALA A 1 100 ? -13.795 2.144 -1.346 1.00 77.69 100 ALA A N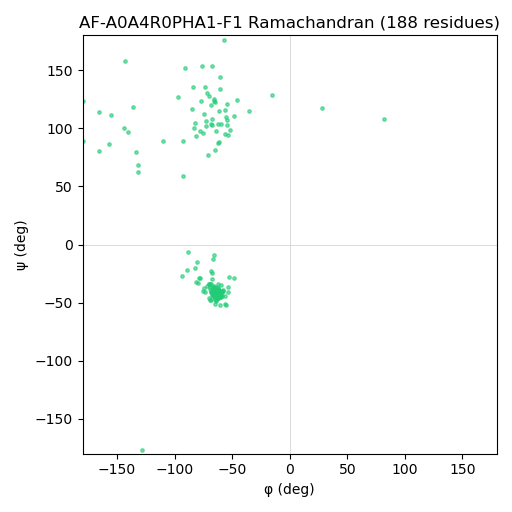 1
ATOM 694 C CA . ALA A 1 100 ? -12.860 1.034 -1.495 1.00 77.69 100 ALA A CA 1
ATOM 695 C C . ALA A 1 100 ? -13.519 -0.325 -1.209 1.00 77.69 100 ALA A C 1
ATOM 697 O O . ALA A 1 100 ? -13.275 -1.284 -1.936 1.00 77.69 100 ALA A O 1
ATOM 698 N N . SER A 1 101 ? -14.379 -0.414 -0.193 1.00 74.31 101 SER A N 1
ATOM 699 C CA . SER A 1 101 ? -15.102 -1.645 0.160 1.00 74.31 101 SER A CA 1
ATOM 700 C C . SER A 1 101 ? -16.133 -2.029 -0.905 1.00 74.31 101 SER A C 1
ATOM 702 O O . SER A 1 101 ? -16.248 -3.196 -1.286 1.00 74.31 101 SER A O 1
ATOM 704 N N . ASP A 1 102 ? -16.841 -1.040 -1.445 1.00 76.88 102 ASP A N 1
ATOM 705 C CA . ASP A 1 102 ? -17.801 -1.210 -2.535 1.00 76.88 102 ASP A CA 1
ATOM 706 C C . ASP A 1 102 ? -17.113 -1.612 -3.847 1.00 76.88 102 ASP A C 1
ATOM 708 O O . ASP A 1 102 ? -17.597 -2.496 -4.566 1.00 76.88 102 ASP A O 1
ATOM 712 N N . ALA A 1 103 ? -15.963 -0.999 -4.143 1.00 74.38 103 ALA A N 1
ATOM 713 C CA . ALA A 1 103 ? -15.098 -1.380 -5.253 1.00 74.38 103 ALA A CA 1
ATOM 714 C C . ALA A 1 103 ? -14.581 -2.808 -5.069 1.00 74.38 103 ALA A C 1
ATOM 716 O O . ALA A 1 103 ? -14.691 -3.609 -5.993 1.00 74.38 103 ALA A O 1
ATOM 717 N N . LEU A 1 104 ? -14.109 -3.160 -3.868 1.00 70.50 104 LEU A N 1
ATOM 718 C CA . LEU A 1 104 ? -13.700 -4.520 -3.541 1.00 70.50 104 LEU A CA 1
ATOM 719 C C . LEU A 1 104 ? -14.847 -5.486 -3.810 1.00 70.50 104 LEU A C 1
ATOM 721 O O . LEU A 1 104 ? -14.658 -6.423 -4.566 1.00 70.50 104 LEU A O 1
ATOM 725 N N . ARG A 1 105 ? -16.057 -5.251 -3.298 1.00 71.75 105 ARG A N 1
ATOM 726 C CA . ARG A 1 105 ? -17.182 -6.188 -3.439 1.00 71.75 105 ARG A CA 1
ATOM 727 C C . ARG A 1 105 ? -17.657 -6.372 -4.882 1.00 71.75 105 ARG A C 1
ATOM 729 O O . ARG A 1 105 ? -17.912 -7.508 -5.280 1.00 71.75 105 ARG A O 1
ATOM 736 N N . ARG A 1 106 ? -17.774 -5.286 -5.653 1.00 73.25 106 ARG A N 1
ATOM 737 C CA . ARG A 1 106 ? -18.407 -5.299 -6.985 1.00 73.25 106 ARG A CA 1
ATOM 738 C C . ARG A 1 106 ? -17.442 -5.498 -8.150 1.00 73.25 106 ARG A C 1
ATOM 740 O O . ARG A 1 106 ? -17.883 -5.999 -9.176 1.00 73.25 106 ARG A O 1
ATOM 747 N N . LYS A 1 107 ? -16.173 -5.105 -8.013 1.00 75.19 107 LYS A N 1
ATOM 748 C CA . LYS A 1 107 ? -15.225 -5.118 -9.133 1.00 75.19 107 LYS A CA 1
ATOM 749 C C . LYS A 1 107 ? -14.460 -6.428 -9.235 1.00 75.19 107 LYS A C 1
ATOM 751 O O . LYS A 1 107 ? -14.195 -7.104 -8.232 1.00 75.19 107 LYS A O 1
ATOM 756 N N . ASP A 1 108 ? -14.073 -6.742 -10.463 1.00 75.94 108 ASP A N 1
ATOM 757 C CA . ASP A 1 108 ? -13.101 -7.782 -10.767 1.00 75.94 108 ASP A CA 1
ATOM 758 C C . ASP A 1 108 ? -11.681 -7.289 -10.467 1.00 75.94 108 ASP A C 1
ATOM 760 O O . ASP A 1 108 ? -11.378 -6.093 -10.529 1.00 75.94 108 ASP A O 1
ATOM 764 N N . PHE A 1 109 ? -10.773 -8.224 -10.174 1.00 75.56 109 PHE A N 1
ATOM 765 C CA . PHE A 1 109 ? -9.379 -7.918 -9.833 1.00 75.56 109 PHE A CA 1
ATOM 766 C C . PHE A 1 109 ? -8.681 -7.047 -10.897 1.00 75.56 109 PHE A C 1
ATOM 768 O O . PHE A 1 109 ? -7.907 -6.149 -10.566 1.00 75.56 109 PHE A O 1
ATOM 775 N N . GLY A 1 110 ? -8.990 -7.264 -12.181 1.00 78.12 110 GLY A N 1
ATOM 776 C CA . GLY A 1 110 ? -8.441 -6.470 -13.284 1.00 78.12 110 GLY A CA 1
ATOM 777 C C . GLY A 1 110 ? -8.836 -4.989 -13.238 1.00 78.12 110 GLY A C 1
ATOM 778 O O . GLY A 1 110 ? -8.010 -4.124 -13.536 1.00 78.12 110 GLY A O 1
ATOM 779 N N . GLU A 1 111 ? -10.061 -4.684 -12.811 1.00 80.94 111 GLU A N 1
ATOM 780 C CA . GLU A 1 111 ? -10.551 -3.309 -12.696 1.00 80.94 111 GLU A CA 1
ATOM 781 C C . GLU A 1 111 ? -9.935 -2.604 -11.477 1.00 80.94 111 GLU A C 1
ATOM 783 O O . GLU A 1 111 ? -9.504 -1.457 -11.584 1.00 80.94 111 GLU A O 1
ATOM 788 N N . MET A 1 112 ? -9.752 -3.321 -10.360 1.00 81.62 112 MET A N 1
ATOM 789 C CA . MET A 1 112 ? -9.046 -2.791 -9.182 1.00 81.62 112 MET A CA 1
ATOM 790 C C . MET A 1 112 ? -7.599 -2.397 -9.503 1.00 81.62 112 MET A C 1
ATOM 792 O O . MET A 1 112 ? -7.127 -1.340 -9.086 1.00 81.62 112 MET A O 1
ATOM 796 N N . VAL A 1 113 ? -6.886 -3.220 -10.280 1.00 85.75 113 VAL A N 1
ATOM 797 C CA . VAL A 1 113 ? -5.515 -2.907 -10.719 1.00 85.75 113 VAL A CA 1
ATOM 798 C C . VAL A 1 113 ? -5.488 -1.647 -11.592 1.00 85.75 113 VAL A C 1
ATOM 800 O O . VAL A 1 113 ? -4.560 -0.840 -11.485 1.00 85.75 113 VAL A O 1
ATOM 803 N N . SER A 1 114 ? -6.502 -1.455 -12.439 1.00 87.12 114 SER A N 1
ATOM 804 C CA . SER A 1 114 ? -6.633 -0.251 -13.264 1.00 87.12 114 SER A CA 1
ATOM 805 C C . SER A 1 114 ? -6.843 1.005 -12.410 1.00 87.12 114 SER A C 1
ATOM 807 O O . SER A 1 114 ? -6.169 2.014 -12.632 1.00 87.12 114 SER A O 1
ATOM 809 N N . ASP A 1 115 ? -7.693 0.929 -11.384 1.00 86.88 115 ASP A N 1
ATOM 810 C CA . ASP A 1 115 ? -7.953 2.040 -10.461 1.00 86.88 115 ASP A CA 1
ATOM 811 C C . ASP A 1 115 ? -6.709 2.415 -9.645 1.00 86.88 115 ASP A C 1
ATOM 813 O O . ASP A 1 115 ? -6.373 3.595 -9.526 1.00 86.88 115 ASP A O 1
ATOM 817 N N . VAL A 1 116 ? -5.967 1.420 -9.145 1.00 90.06 116 VAL A N 1
ATOM 818 C CA . VAL A 1 116 ? -4.692 1.650 -8.444 1.00 90.06 116 VAL A CA 1
ATOM 819 C C . VAL A 1 116 ? -3.681 2.339 -9.363 1.00 90.06 116 VAL A C 1
ATOM 821 O O . VAL A 1 116 ? -3.001 3.273 -8.938 1.00 90.06 116 VAL A O 1
ATOM 824 N N . ASN A 1 117 ? -3.599 1.942 -10.637 1.00 90.75 117 ASN A N 1
ATOM 825 C CA . ASN A 1 117 ? -2.718 2.585 -11.618 1.00 90.75 117 ASN A CA 1
ATOM 826 C C . ASN A 1 117 ? -3.143 4.039 -11.900 1.00 90.75 117 ASN A C 1
ATOM 828 O O . ASN A 1 117 ? -2.300 4.937 -11.946 1.00 90.75 117 ASN A O 1
ATOM 832 N N . ALA A 1 118 ? -4.446 4.299 -12.037 1.00 93.38 118 ALA A N 1
ATOM 833 C CA . ALA A 1 118 ? -4.968 5.655 -12.196 1.00 93.38 118 ALA A CA 1
ATOM 834 C C . ALA A 1 118 ? -4.663 6.531 -10.965 1.00 93.38 118 ALA A C 1
ATOM 836 O O . ALA A 1 118 ? -4.205 7.669 -11.111 1.00 93.38 118 ALA A O 1
ATOM 837 N N . PHE A 1 119 ? -4.837 5.989 -9.756 1.00 92.06 119 PHE A N 1
ATOM 838 C CA . PHE A 1 119 ? -4.490 6.666 -8.507 1.00 92.06 119 PHE A CA 1
ATOM 839 C C . PHE A 1 119 ? -2.990 6.963 -8.409 1.00 92.06 119 PHE A C 1
ATOM 841 O O . 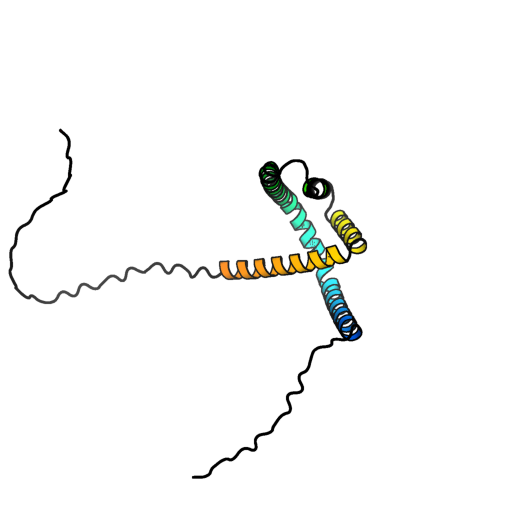PHE A 1 119 ? -2.617 8.093 -8.090 1.00 92.06 119 PHE A O 1
ATOM 848 N N . ALA A 1 120 ? -2.132 5.992 -8.737 1.00 92.94 120 ALA A N 1
ATOM 849 C CA . ALA A 1 120 ? -0.679 6.142 -8.696 1.00 92.94 120 ALA A CA 1
ATOM 850 C C . ALA A 1 120 ? -0.186 7.266 -9.616 1.00 92.94 120 ALA A C 1
ATOM 852 O O . ALA A 1 120 ? 0.678 8.054 -9.234 1.00 92.94 120 ALA A O 1
ATOM 853 N N . ARG A 1 121 ? -0.783 7.386 -10.809 1.00 95.12 121 ARG A N 1
ATOM 854 C CA . ARG A 1 121 ? -0.478 8.464 -11.762 1.00 95.12 121 ARG A CA 1
ATOM 855 C C . ARG A 1 121 ? -0.940 9.836 -11.276 1.00 95.12 121 ARG A C 1
ATOM 857 O O . ARG A 1 121 ? -0.284 10.829 -11.569 1.00 95.12 121 ARG A O 1
ATOM 864 N N . ARG A 1 122 ? -2.062 9.899 -10.553 1.00 96.19 122 ARG A N 1
ATOM 865 C CA . ARG A 1 122 ? -2.628 11.152 -10.034 1.00 96.19 122 ARG A CA 1
ATOM 866 C C . ARG A 1 122 ? -1.931 11.633 -8.761 1.00 96.19 122 ARG A C 1
ATOM 868 O O . ARG A 1 122 ? -1.826 12.835 -8.553 1.00 96.19 122 ARG A O 1
ATOM 875 N N . ASN A 1 123 ? -1.460 10.707 -7.927 1.00 95.19 123 ASN A N 1
ATOM 876 C CA . ASN A 1 123 ? -0.863 10.990 -6.622 1.00 95.19 123 ASN A CA 1
ATOM 877 C C . ASN A 1 123 ? 0.474 10.241 -6.446 1.00 95.19 123 ASN A C 1
ATOM 879 O O . ASN A 1 123 ? 0.565 9.340 -5.605 1.00 95.19 123 ASN A O 1
ATOM 883 N N . PRO A 1 124 ? 1.535 10.610 -7.191 1.00 92.00 124 PRO A N 1
ATOM 884 C CA . PRO A 1 124 ? 2.802 9.879 -7.171 1.00 92.00 124 PRO A CA 1
ATOM 885 C C . PRO A 1 124 ? 3.424 9.820 -5.769 1.00 92.00 124 PRO A C 1
ATOM 887 O O . PRO A 1 124 ? 3.860 8.760 -5.339 1.00 92.00 124 PRO A O 1
ATOM 890 N N . MET A 1 125 ? 3.383 10.914 -5.001 1.00 96.12 125 MET A N 1
ATOM 891 C CA . MET A 1 125 ? 3.941 10.939 -3.640 1.00 96.12 125 MET A CA 1
ATOM 892 C C . MET A 1 125 ? 3.233 9.971 -2.685 1.00 96.12 125 MET A C 1
ATOM 894 O O . MET A 1 125 ? 3.894 9.289 -1.903 1.00 96.12 125 MET A O 1
ATOM 898 N N . ALA A 1 126 ? 1.903 9.874 -2.768 1.00 93.88 126 ALA A N 1
ATOM 899 C CA . ALA A 1 126 ? 1.131 8.947 -1.944 1.00 93.88 126 ALA A CA 1
ATOM 900 C C . ALA A 1 126 ? 1.435 7.491 -2.316 1.00 93.88 126 ALA A C 1
ATOM 902 O O . ALA A 1 126 ? 1.589 6.648 -1.436 1.00 93.88 126 ALA A O 1
ATOM 903 N N . PHE A 1 127 ? 1.579 7.207 -3.613 1.00 93.94 127 PHE A N 1
ATOM 904 C CA . PHE A 1 127 ? 1.941 5.876 -4.088 1.00 93.94 127 PHE A CA 1
ATOM 905 C C . PHE A 1 127 ? 3.351 5.467 -3.649 1.00 93.94 127 PHE A C 1
ATOM 907 O O . PHE A 1 127 ? 3.523 4.369 -3.128 1.00 93.94 127 PHE A O 1
ATOM 914 N N . LEU A 1 128 ? 4.346 6.351 -3.791 1.00 94.25 128 LEU A N 1
ATOM 915 C CA . LEU A 1 128 ? 5.717 6.084 -3.345 1.00 94.25 128 LEU A CA 1
ATOM 916 C C . LEU A 1 128 ? 5.774 5.867 -1.826 1.00 94.25 128 LEU A C 1
ATOM 918 O O . LEU A 1 128 ? 6.366 4.890 -1.371 1.00 94.25 128 LEU A O 1
ATOM 922 N N . GLY A 1 129 ? 5.114 6.728 -1.045 1.00 95.81 129 GLY A N 1
ATOM 923 C CA . GLY A 1 129 ? 5.021 6.569 0.408 1.00 95.81 129 GLY A CA 1
ATOM 924 C C . GLY A 1 129 ? 4.348 5.253 0.805 1.00 95.81 129 GLY A C 1
ATOM 925 O O . GLY A 1 129 ? 4.873 4.514 1.636 1.00 95.81 129 GLY A O 1
ATOM 926 N N . GLY A 1 130 ? 3.232 4.912 0.156 1.00 95.12 130 GLY A N 1
ATOM 927 C CA . GLY A 1 130 ? 2.521 3.653 0.375 1.00 95.12 130 GLY A CA 1
ATOM 928 C C . GLY A 1 130 ? 3.353 2.423 0.007 1.00 95.12 130 GLY A C 1
ATOM 929 O O . GLY A 1 130 ? 3.383 1.464 0.771 1.00 95.12 130 GLY A O 1
ATOM 930 N N . ALA A 1 131 ? 4.077 2.458 -1.114 1.00 93.88 131 ALA A N 1
ATOM 931 C CA . ALA A 1 131 ? 4.932 1.359 -1.559 1.00 93.88 131 ALA A CA 1
ATOM 932 C C . ALA A 1 131 ? 6.091 1.097 -0.587 1.00 93.88 131 ALA A C 1
ATOM 934 O O . ALA A 1 131 ? 6.386 -0.058 -0.281 1.00 93.88 131 ALA A O 1
ATOM 935 N N . VAL A 1 132 ? 6.712 2.156 -0.055 1.00 95.75 132 VAL A N 1
ATOM 936 C CA . VAL A 1 132 ? 7.767 2.033 0.964 1.00 9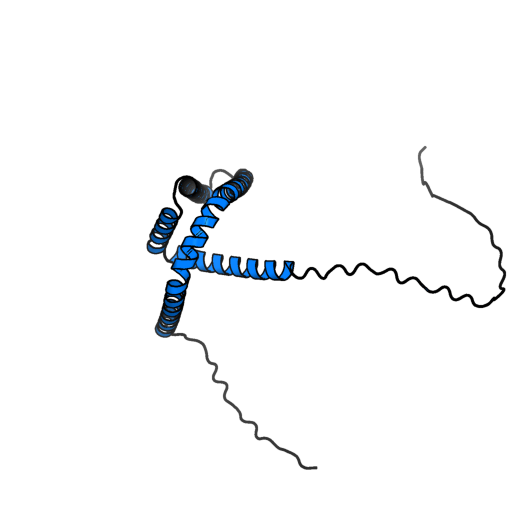5.75 132 VAL A CA 1
ATOM 937 C C . VAL A 1 132 ? 7.212 1.423 2.250 1.00 95.75 132 VAL A C 1
ATOM 939 O O . VAL A 1 132 ? 7.790 0.470 2.773 1.00 95.75 132 VAL A O 1
ATOM 942 N N . LEU A 1 133 ? 6.072 1.922 2.737 1.00 96.50 133 LEU A N 1
ATOM 943 C CA . LEU A 1 133 ? 5.426 1.380 3.936 1.00 96.50 133 LEU A CA 1
ATOM 944 C C . LEU A 1 133 ? 5.025 -0.087 3.748 1.00 96.50 133 LEU A C 1
ATOM 946 O O . LEU A 1 133 ? 5.285 -0.909 4.626 1.00 96.50 133 LEU A O 1
ATOM 950 N N . LEU A 1 134 ? 4.455 -0.432 2.591 1.00 94.81 134 LEU A N 1
ATOM 951 C CA . LEU A 1 134 ? 4.078 -1.802 2.254 1.00 94.81 134 LEU A CA 1
ATOM 952 C C . LEU A 1 134 ? 5.304 -2.719 2.176 1.00 94.81 134 LEU A C 1
ATOM 954 O O . LEU A 1 134 ? 5.269 -3.826 2.708 1.00 94.81 134 LEU A O 1
ATOM 958 N N . GLY A 1 135 ? 6.407 -2.255 1.581 1.00 91.94 135 GLY A N 1
ATOM 959 C CA . GLY A 1 135 ? 7.669 -2.997 1.523 1.00 91.94 135 GLY A CA 1
ATOM 960 C C . GLY A 1 135 ? 8.276 -3.244 2.905 1.00 91.94 135 GLY A C 1
ATOM 961 O O . GLY A 1 135 ? 8.728 -4.354 3.197 1.00 91.94 135 GLY A O 1
ATOM 962 N N . PHE A 1 136 ? 8.232 -2.248 3.794 1.00 95.62 136 PHE A N 1
ATOM 963 C CA . PHE A 1 136 ? 8.662 -2.411 5.183 1.00 95.62 136 PHE A CA 1
ATOM 964 C C . PHE A 1 136 ? 7.768 -3.399 5.941 1.00 95.62 136 PHE A C 1
ATOM 966 O O . PHE A 1 136 ? 8.280 -4.315 6.586 1.00 95.62 136 PHE A O 1
ATOM 973 N N . ALA A 1 137 ? 6.444 -3.261 5.827 1.00 93.44 137 ALA A N 1
ATOM 974 C CA . ALA A 1 137 ? 5.487 -4.171 6.450 1.00 93.44 137 ALA A CA 1
ATOM 975 C C . ALA A 1 137 ? 5.685 -5.616 5.967 1.00 93.44 137 ALA A C 1
ATOM 977 O O . ALA A 1 137 ? 5.758 -6.529 6.788 1.00 93.44 137 ALA A O 1
ATOM 978 N N . ALA A 1 138 ? 5.867 -5.814 4.658 1.00 93.44 138 ALA A N 1
ATOM 979 C CA . ALA A 1 138 ? 6.166 -7.116 4.071 1.00 93.44 138 ALA A CA 1
ATOM 980 C C . ALA A 1 138 ? 7.495 -7.687 4.590 1.00 93.44 138 ALA A C 1
ATOM 982 O O . ALA A 1 138 ? 7.559 -8.857 4.957 1.00 93.44 138 ALA A O 1
ATOM 983 N N . SER A 1 139 ? 8.536 -6.858 4.708 1.00 94.44 139 SER A N 1
ATOM 984 C CA . SER A 1 139 ? 9.829 -7.265 5.281 1.00 94.44 139 SER A CA 1
ATOM 985 C C . SER A 1 139 ? 9.692 -7.685 6.746 1.00 94.44 139 SER A C 1
ATOM 987 O O . SER A 1 139 ? 10.290 -8.669 7.183 1.00 94.44 139 SER A O 1
ATOM 989 N N . ARG A 1 140 ? 8.867 -6.962 7.512 1.00 88.25 140 ARG A N 1
ATOM 990 C CA . ARG A 1 140 ? 8.587 -7.279 8.915 1.00 88.25 140 ARG A CA 1
ATOM 991 C C . ARG A 1 140 ? 7.799 -8.582 9.029 1.00 88.25 140 ARG A C 1
ATOM 993 O O . ARG A 1 140 ? 8.150 -9.410 9.861 1.00 88.25 140 ARG A O 1
ATOM 1000 N N . PHE A 1 141 ? 6.794 -8.791 8.180 1.00 91.00 141 PHE A N 1
ATOM 1001 C CA . PHE A 1 141 ? 6.037 -10.040 8.131 1.00 91.00 141 PHE A CA 1
ATOM 1002 C C . PHE A 1 141 ? 6.924 -11.228 7.747 1.00 91.00 141 PHE A C 1
ATOM 1004 O O . PHE A 1 141 ? 6.873 -12.257 8.413 1.00 91.00 141 PHE A O 1
ATOM 1011 N N . ALA A 1 142 ? 7.793 -11.075 6.745 1.00 91.56 142 ALA A N 1
ATOM 1012 C CA . ALA A 1 142 ? 8.749 -12.110 6.356 1.00 91.56 142 ALA A CA 1
ATOM 1013 C C . ALA A 1 142 ? 9.702 -12.467 7.510 1.00 91.56 142 ALA A C 1
ATOM 1015 O O . ALA A 1 142 ? 9.885 -13.645 7.810 1.00 91.56 142 ALA A O 1
ATOM 1016 N N . LYS A 1 143 ? 10.247 -11.463 8.217 1.00 85.88 143 LYS A N 1
ATOM 1017 C CA . LYS A 1 143 ? 11.094 -11.686 9.401 1.00 85.88 143 LYS A CA 1
ATOM 1018 C C . LYS A 1 143 ? 10.333 -12.373 10.540 1.00 85.88 143 LYS A C 1
ATOM 1020 O O . LYS A 1 143 ? 10.857 -13.301 11.139 1.00 85.88 143 LYS A O 1
ATOM 1025 N N . ALA A 1 144 ? 9.110 -11.931 10.827 1.00 82.50 144 ALA A N 1
ATOM 1026 C CA . ALA A 1 144 ? 8.276 -12.520 11.874 1.00 82.50 144 ALA A CA 1
ATOM 1027 C C . ALA A 1 144 ? 7.864 -13.965 11.545 1.00 82.50 144 ALA A C 1
ATOM 1029 O O . ALA A 1 144 ? 7.835 -14.810 12.432 1.00 82.50 144 ALA A O 1
ATOM 1030 N N . SER A 1 145 ? 7.602 -14.259 10.270 1.00 77.31 145 SER A N 1
ATOM 1031 C CA . SER A 1 145 ? 7.262 -15.609 9.808 1.00 77.31 145 SER A CA 1
ATOM 1032 C C . SER A 1 145 ? 8.460 -16.557 9.902 1.00 77.31 145 SER A C 1
ATOM 1034 O O . SER A 1 145 ? 8.295 -17.710 10.278 1.00 77.31 145 SER A O 1
ATOM 1036 N N . ALA A 1 146 ? 9.675 -16.070 9.627 1.00 71.56 146 ALA A N 1
ATOM 1037 C CA . ALA A 1 146 ? 10.899 -16.861 9.770 1.00 71.56 146 ALA A CA 1
ATOM 1038 C C . ALA A 1 146 ? 11.226 -17.208 11.236 1.00 71.56 146 ALA A C 1
ATOM 1040 O O . ALA A 1 146 ? 11.815 -18.251 11.506 1.00 71.56 146 ALA A O 1
ATOM 1041 N N . GLU A 1 147 ? 10.838 -16.353 12.184 1.00 65.25 147 GLU A N 1
ATOM 1042 C CA . GLU A 1 147 ? 11.030 -16.597 13.619 1.00 65.25 147 GLU A CA 1
ATOM 1043 C C . GLU A 1 147 ? 9.974 -17.566 14.185 1.00 65.25 147 GLU A C 1
ATOM 1045 O O . GLU A 1 147 ? 10.273 -18.339 15.090 1.00 65.25 147 GLU A O 1
ATOM 1050 N N . ALA A 1 148 ? 8.770 -17.605 13.599 1.00 57.59 148 ALA A N 1
ATOM 1051 C CA . ALA A 1 148 ? 7.723 -18.567 13.957 1.00 57.59 148 ALA A CA 1
ATOM 1052 C C . ALA A 1 148 ? 8.074 -20.027 13.586 1.00 57.59 148 ALA A C 1
ATOM 1054 O O . ALA A 1 148 ? 7.584 -20.957 14.227 1.00 57.59 148 ALA A O 1
ATOM 1055 N N . GLU A 1 149 ? 8.956 -20.230 12.601 1.00 57.28 149 GLU A N 1
ATOM 1056 C CA . GLU A 1 149 ? 9.469 -21.549 12.189 1.00 57.28 149 GLU A CA 1
ATOM 1057 C C . GLU A 1 149 ? 10.598 -22.068 13.105 1.00 57.28 149 GLU A C 1
ATOM 1059 O O . GLU A 1 149 ? 10.883 -23.263 13.117 1.00 57.28 149 GLU A O 1
ATOM 1064 N N . HIS A 1 150 ? 11.206 -21.213 13.939 1.00 50.2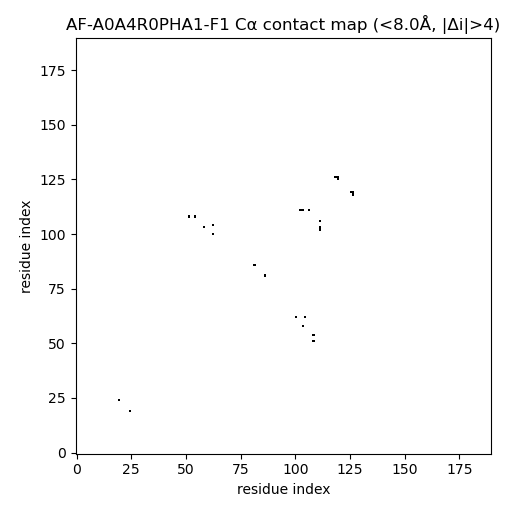2 150 HIS A N 1
ATOM 1065 C CA . HIS A 1 150 ? 12.078 -21.633 15.044 1.00 50.22 150 HIS A CA 1
ATOM 1066 C C . HIS A 1 150 ? 11.260 -21.757 16.337 1.00 50.22 150 HIS A C 1
ATOM 1068 O O . HIS A 1 150 ? 11.549 -21.132 17.354 1.00 50.22 150 HIS A O 1
ATOM 1074 N N . SER A 1 151 ? 10.242 -22.617 16.327 1.00 49.31 151 SER A N 1
ATOM 1075 C CA . SER A 1 151 ? 9.905 -23.313 17.566 1.00 49.31 151 SER A CA 1
ATOM 1076 C C . SER A 1 151 ? 11.016 -24.342 17.769 1.00 49.31 151 SER A C 1
ATOM 1078 O O . SER A 1 151 ? 11.039 -25.316 17.014 1.00 49.31 151 SER A O 1
ATOM 1080 N N . PRO A 1 152 ? 11.971 -24.163 18.709 1.00 53.72 152 PRO A N 1
ATOM 1081 C CA . PRO A 1 152 ? 12.782 -25.291 19.116 1.00 53.72 152 PRO A CA 1
ATOM 1082 C C . PRO A 1 152 ? 11.779 -26.339 19.567 1.00 53.72 152 PRO A C 1
ATOM 1084 O O . PRO A 1 152 ? 10.982 -26.099 20.478 1.00 53.72 152 PRO A O 1
ATOM 1087 N N . GLU A 1 153 ? 11.766 -27.448 18.835 1.00 51.88 153 GLU A N 1
ATOM 1088 C CA . GLU A 1 153 ? 11.121 -28.676 19.236 1.00 51.88 153 GLU A CA 1
ATOM 1089 C C . GLU A 1 153 ? 11.304 -28.787 20.741 1.00 51.88 153 GLU A C 1
ATOM 1091 O O . GLU A 1 153 ? 12.428 -28.791 21.249 1.00 51.88 153 GLU A O 1
ATOM 1096 N N . MET A 1 154 ? 10.185 -28.720 21.459 1.00 54.09 154 MET A N 1
ATOM 1097 C CA . MET A 1 154 ? 10.153 -28.943 22.884 1.00 54.09 154 MET A CA 1
ATOM 1098 C C . MET A 1 154 ? 10.625 -30.381 23.058 1.00 54.09 154 MET A C 1
ATOM 1100 O O . MET A 1 154 ? 9.817 -31.310 23.025 1.00 54.09 154 MET A O 1
ATOM 1104 N N . THR A 1 155 ? 11.945 -30.565 23.170 1.00 54.75 155 THR A N 1
ATOM 1105 C CA . THR A 1 155 ? 12.584 -31.798 23.591 1.00 54.75 155 THR A CA 1
ATOM 1106 C C . THR A 1 155 ? 11.962 -32.081 24.936 1.00 54.75 155 THR A C 1
ATOM 1108 O O . THR A 1 155 ? 12.330 -31.493 25.955 1.00 54.75 155 THR A O 1
ATOM 1111 N N . ARG A 1 156 ? 10.922 -32.918 24.912 1.00 58.56 156 ARG A N 1
ATOM 1112 C CA . ARG A 1 156 ? 10.300 -33.484 26.101 1.00 58.56 156 ARG A CA 1
ATOM 1113 C C . ARG A 1 156 ? 11.474 -33.949 26.951 1.00 58.56 156 ARG A C 1
ATOM 1115 O O . ARG A 1 156 ? 12.293 -34.699 26.416 1.00 58.56 156 ARG A O 1
ATOM 1122 N N . PRO A 1 157 ? 11.620 -33.507 28.209 1.00 54.41 157 PRO A N 1
ATOM 1123 C CA . PRO A 1 157 ? 12.656 -34.059 29.054 1.00 54.41 157 PRO A CA 1
ATOM 1124 C C . PRO A 1 157 ? 12.360 -35.552 29.149 1.00 54.41 157 PRO A C 1
ATOM 1126 O O . PRO A 1 157 ? 11.408 -35.970 29.808 1.00 54.41 157 PRO A O 1
ATOM 1129 N N . SER A 1 158 ? 13.124 -36.357 28.415 1.00 53.94 158 SER A N 1
ATOM 1130 C CA . SER A 1 158 ? 13.198 -37.786 28.631 1.00 53.94 158 SER A CA 1
ATOM 1131 C C . SER A 1 158 ? 13.582 -37.931 30.088 1.00 53.94 158 SER A C 1
ATOM 1133 O O . SER A 1 158 ? 14.676 -37.550 30.502 1.00 53.94 158 SER A O 1
ATOM 1135 N N . SER A 1 159 ? 12.622 -38.396 30.877 1.00 58.88 159 SER A N 1
ATOM 1136 C CA . SER A 1 159 ? 12.824 -38.864 32.230 1.00 58.88 159 SER A CA 1
ATOM 1137 C C . SER A 1 159 ? 13.925 -39.914 32.177 1.00 58.88 159 SER A C 1
ATOM 1139 O O . SER A 1 159 ? 13.674 -41.076 31.859 1.00 58.88 159 SER A O 1
ATOM 1141 N N . THR A 1 160 ? 15.160 -39.485 32.422 1.00 58.66 160 THR A N 1
ATOM 1142 C CA . THR A 1 160 ? 16.294 -40.372 32.627 1.00 58.66 160 THR A CA 1
ATOM 1143 C C . THR A 1 160 ? 15.993 -41.160 33.890 1.00 58.66 160 THR A C 1
ATOM 1145 O O . THR A 1 160 ? 16.161 -40.671 35.009 1.00 58.66 160 THR A O 1
ATOM 1148 N N . SER A 1 161 ? 15.481 -42.373 33.697 1.00 53.03 161 SER A N 1
ATOM 1149 C CA . SER A 1 161 ? 15.383 -43.403 34.718 1.00 53.03 161 SER A CA 1
ATOM 1150 C C . SER A 1 161 ? 16.737 -43.522 35.408 1.00 53.03 161 SER A C 1
ATOM 1152 O O . SER A 1 161 ? 17.726 -43.942 34.809 1.00 53.03 161 SER A O 1
ATOM 1154 N N . ARG A 1 162 ? 16.793 -43.094 36.670 1.00 55.25 162 ARG A N 1
ATOM 1155 C CA . ARG A 1 162 ? 17.973 -43.244 37.522 1.00 55.25 162 ARG A CA 1
ATOM 1156 C C . ARG A 1 162 ? 18.189 -44.745 37.757 1.00 55.25 162 ARG A C 1
ATOM 1158 O O . ARG A 1 162 ? 17.264 -45.384 38.260 1.00 55.25 162 ARG A O 1
ATOM 1165 N N . PRO A 1 163 ? 19.358 -45.329 37.442 1.00 49.53 163 PRO A N 1
ATOM 1166 C CA . PRO A 1 163 ? 19.652 -46.682 37.886 1.00 49.53 163 PRO A CA 1
ATOM 1167 C C . PRO A 1 163 ? 19.751 -46.682 39.416 1.00 49.53 163 PRO A C 1
ATOM 1169 O O . PRO A 1 163 ? 20.493 -45.899 40.013 1.00 49.53 163 PRO A O 1
ATOM 1172 N N . VAL A 1 164 ? 18.959 -47.542 40.054 1.00 57.75 164 VAL A N 1
ATOM 1173 C CA . VAL A 1 164 ? 19.044 -47.825 41.487 1.00 57.75 164 VAL A CA 1
ATOM 1174 C C . VAL A 1 164 ? 20.364 -48.541 41.762 1.00 57.75 164 VAL A C 1
ATOM 1176 O O . VAL A 1 164 ? 20.515 -49.726 41.482 1.00 57.75 164 VAL A O 1
ATOM 1179 N N . SER A 1 165 ? 21.342 -47.812 42.296 1.00 47.03 165 SER A N 1
ATOM 1180 C CA . SER A 1 165 ? 22.540 -48.429 42.858 1.00 47.03 165 SER A CA 1
ATOM 1181 C C . SER A 1 165 ? 22.223 -48.861 44.286 1.00 47.03 165 SER A C 1
ATOM 1183 O O . SER A 1 165 ? 22.151 -48.042 45.203 1.00 47.03 165 SER A O 1
ATOM 1185 N N . ALA A 1 166 ? 21.953 -50.154 44.451 1.00 54.94 166 ALA A N 1
ATOM 1186 C CA . ALA A 1 166 ? 21.940 -50.815 45.744 1.00 54.94 166 ALA A CA 1
ATOM 1187 C C . ALA A 1 166 ? 23.379 -50.859 46.275 1.00 54.94 166 ALA A C 1
ATOM 1189 O O . ALA A 1 166 ? 24.257 -51.425 45.626 1.00 54.94 166 ALA A O 1
ATOM 1190 N N . GLY A 1 167 ? 23.637 -50.262 47.441 1.00 44.91 167 GLY A N 1
ATOM 1191 C CA . GLY A 1 167 ? 24.993 -50.263 47.980 1.00 44.91 167 GLY A CA 1
ATOM 1192 C C . GLY A 1 167 ? 25.179 -49.557 49.315 1.00 44.91 167 GLY A C 1
ATOM 1193 O O . GLY A 1 167 ? 25.607 -48.414 49.354 1.00 44.91 167 GLY A O 1
ATOM 1194 N N . SER A 1 168 ? 24.987 -50.339 50.375 1.00 46.22 168 SER A N 1
ATOM 1195 C CA . SER A 1 168 ? 25.735 -50.301 51.637 1.00 46.22 168 SER A CA 1
ATOM 1196 C C . SER A 1 168 ? 25.374 -49.265 52.714 1.00 46.22 168 SER A C 1
ATOM 1198 O O . SER A 1 168 ? 25.685 -48.081 52.649 1.00 46.22 168 SER A O 1
ATOM 1200 N N . ALA A 1 169 ? 24.767 -49.829 53.760 1.00 52.75 169 ALA A N 1
ATOM 1201 C CA . ALA A 1 169 ? 24.643 -49.400 55.147 1.00 52.75 169 ALA A CA 1
ATOM 1202 C C . ALA A 1 169 ? 25.581 -48.280 55.635 1.00 52.75 169 ALA A C 1
ATOM 1204 O O . ALA A 1 169 ? 26.802 -48.426 55.638 1.00 52.75 169 ALA A O 1
ATOM 1205 N N . ASN A 1 170 ? 24.981 -47.259 56.250 1.00 46.19 170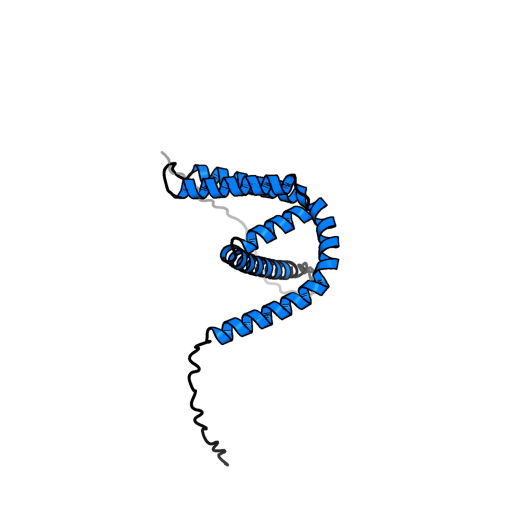 ASN A N 1
ATOM 1206 C CA . ASN A 1 170 ? 25.552 -46.691 57.463 1.00 46.19 170 ASN A CA 1
ATOM 1207 C C . ASN A 1 170 ? 24.440 -46.447 58.489 1.00 46.19 170 ASN A C 1
ATOM 1209 O O . ASN A 1 170 ? 23.469 -45.735 58.235 1.00 46.19 170 ASN A O 1
ATOM 1213 N N . ALA A 1 171 ? 24.575 -47.133 59.618 1.00 48.50 171 ALA A N 1
ATOM 1214 C CA . ALA A 1 171 ? 23.705 -47.039 60.770 1.00 48.50 171 ALA A CA 1
ATOM 1215 C C . ALA A 1 171 ? 24.035 -45.755 61.538 1.00 48.50 171 ALA A C 1
ATOM 1217 O O . ALA A 1 171 ? 25.163 -45.552 61.975 1.00 48.50 171 ALA A O 1
ATOM 1218 N N . GLY A 1 172 ? 23.035 -44.902 61.728 1.00 42.31 172 GLY A N 1
ATOM 1219 C CA . GLY A 1 172 ? 23.149 -43.693 62.533 1.00 42.31 172 GLY A CA 1
ATOM 1220 C C . GLY A 1 172 ? 21.771 -43.279 63.008 1.00 42.31 172 GLY A C 1
ATOM 1221 O O . GLY A 1 172 ? 21.068 -42.535 62.335 1.00 42.31 172 GLY A O 1
ATOM 1222 N N . ALA A 1 173 ? 21.364 -43.845 64.137 1.00 48.34 173 ALA A N 1
ATOM 1223 C CA . ALA A 1 173 ? 20.109 -43.560 64.802 1.00 48.34 173 ALA A CA 1
ATOM 1224 C C . ALA A 1 173 ? 20.003 -42.081 65.208 1.00 48.34 173 ALA A C 1
ATOM 1226 O O . ALA A 1 173 ? 20.897 -41.564 65.867 1.00 48.34 173 ALA A O 1
ATOM 1227 N N . VAL A 1 174 ? 18.860 -41.451 64.932 1.00 49.00 174 VAL A N 1
ATOM 1228 C CA . VAL A 1 174 ? 18.167 -40.641 65.941 1.00 49.00 174 VAL A CA 1
ATOM 1229 C C . VAL A 1 174 ? 16.679 -40.565 65.601 1.00 49.00 174 VAL A C 1
ATOM 1231 O O . VAL A 1 174 ? 16.244 -40.017 64.593 1.00 49.00 174 VAL A O 1
ATOM 1234 N N . SER A 1 175 ? 15.915 -41.213 66.470 1.00 47.66 175 SER A N 1
ATOM 1235 C CA . SER A 1 175 ? 14.466 -41.162 66.581 1.00 47.66 175 SER A CA 1
ATOM 1236 C C . SER A 1 175 ? 14.051 -39.807 67.156 1.00 47.66 175 SER A C 1
ATOM 1238 O O . SER A 1 175 ? 14.582 -39.403 68.188 1.00 47.66 175 SER A O 1
ATOM 1240 N N . GLY A 1 176 ? 13.091 -39.128 66.526 1.00 46.38 176 GLY A N 1
ATOM 1241 C CA . GLY A 1 176 ? 12.570 -37.846 67.005 1.00 46.38 176 GLY A CA 1
ATOM 1242 C C . GLY A 1 176 ? 11.259 -37.440 66.331 1.00 46.38 176 GLY A C 1
ATOM 1243 O O . GLY A 1 176 ? 11.266 -36.672 65.381 1.00 46.38 176 GLY A O 1
ATOM 1244 N N . SER A 1 177 ? 10.156 -38.020 66.814 1.00 46.28 177 SER A N 1
ATOM 1245 C CA . SER A 1 177 ? 8.826 -37.408 67.025 1.00 46.28 177 SER A CA 1
ATOM 1246 C C . SER A 1 177 ? 8.362 -36.224 66.140 1.00 46.28 177 SER A C 1
ATOM 1248 O O . SER A 1 177 ? 8.848 -35.103 66.264 1.00 46.28 177 SER A O 1
ATOM 1250 N N . GLN A 1 178 ? 7.277 -36.454 65.383 1.00 50.62 178 GLN A N 1
ATOM 1251 C CA . GLN A 1 178 ? 6.216 -35.464 65.082 1.00 50.62 178 GLN A CA 1
ATOM 1252 C C . GLN A 1 178 ? 5.579 -34.901 66.384 1.00 50.62 178 GLN A C 1
ATOM 1254 O O . GLN A 1 178 ? 5.826 -35.494 67.436 1.00 50.62 178 GLN A O 1
ATOM 1259 N N . PRO A 1 179 ? 4.635 -33.924 66.377 1.00 53.91 179 PRO A N 1
ATOM 1260 C CA . PRO A 1 179 ? 4.191 -32.941 65.364 1.00 53.91 179 PRO A CA 1
ATOM 1261 C C . PRO A 1 179 ? 4.174 -31.495 65.944 1.00 53.91 179 PRO A C 1
ATOM 1263 O O . PRO A 1 179 ? 4.500 -31.303 67.110 1.00 53.91 179 PRO A O 1
ATOM 1266 N N . SER A 1 180 ? 3.736 -30.473 65.186 1.00 42.94 180 SER A N 1
ATOM 1267 C CA . SER A 1 180 ? 2.806 -29.424 65.682 1.00 42.94 180 SER A CA 1
ATOM 1268 C C . SER A 1 180 ? 2.464 -28.387 64.609 1.00 42.94 180 SER A C 1
ATOM 1270 O O . SER A 1 180 ? 3.336 -27.723 64.055 1.00 42.94 180 SER A O 1
ATOM 1272 N N . TYR A 1 181 ? 1.164 -28.240 64.360 1.00 45.72 181 TYR A N 1
ATOM 1273 C CA . TYR A 1 181 ? 0.557 -27.136 63.628 1.00 45.72 181 TYR A CA 1
ATOM 1274 C C . TYR A 1 181 ? 0.324 -25.964 64.587 1.00 45.72 181 TYR A C 1
ATOM 1276 O O . TYR A 1 181 ? -0.237 -26.160 65.664 1.00 45.72 181 TYR A O 1
ATOM 1284 N N . SER A 1 182 ? 0.651 -24.743 64.172 1.00 55.38 182 SER A N 1
ATOM 1285 C CA . SER A 1 182 ? 0.048 -23.533 64.733 1.00 55.38 182 SER A CA 1
ATOM 1286 C C . SER A 1 182 ? -0.204 -22.515 63.621 1.00 55.38 182 SER A C 1
ATOM 1288 O O . SER A 1 182 ? 0.665 -21.751 63.211 1.00 55.38 182 SER A O 1
ATOM 1290 N N . ASN A 1 183 ? -1.441 -22.506 63.123 1.00 49.91 183 ASN A N 1
ATOM 1291 C CA . ASN A 1 183 ? -1.984 -21.343 62.436 1.00 49.91 183 ASN A CA 1
ATOM 1292 C C . ASN A 1 183 ? -2.310 -20.298 63.507 1.00 49.91 183 ASN A C 1
ATOM 1294 O O . ASN A 1 183 ? -3.214 -20.499 64.318 1.00 49.91 183 ASN A O 1
ATOM 1298 N N . GLN A 1 184 ? -1.578 -19.187 63.516 1.00 49.09 184 GLN A N 1
ATOM 1299 C CA . GLN A 1 184 ? -1.964 -18.010 64.285 1.00 49.09 184 GLN A CA 1
ATOM 1300 C C . GLN A 1 184 ? -3.112 -17.296 63.563 1.00 49.09 184 GLN A C 1
ATOM 1302 O O . GLN A 1 184 ? -2.898 -16.502 62.651 1.00 49.09 184 GLN A O 1
ATOM 1307 N N . THR A 1 185 ? -4.343 -17.587 63.980 1.00 56.84 185 THR A N 1
ATOM 1308 C CA . THR A 1 185 ? -5.488 -16.694 63.782 1.00 56.84 185 THR A CA 1
ATOM 1309 C C . THR A 1 185 ? -5.450 -15.660 64.901 1.00 56.84 185 THR A C 1
ATOM 1311 O O . THR A 1 185 ? -5.778 -15.943 66.050 1.00 56.84 185 THR A O 1
ATOM 1314 N N . THR A 1 186 ? -5.029 -14.443 64.573 1.00 54.56 186 THR A N 1
ATOM 1315 C CA . THR A 1 186 ? -5.242 -13.276 65.429 1.00 54.56 186 THR A CA 1
ATOM 1316 C C . THR A 1 186 ? -6.661 -12.773 65.179 1.00 54.56 186 THR A C 1
ATOM 1318 O O . THR A 1 186 ? -6.912 -12.027 64.238 1.00 54.56 186 THR A O 1
ATOM 1321 N N . GLY A 1 187 ? -7.606 -13.234 65.997 1.00 47.47 187 GLY A N 1
ATOM 1322 C CA . GLY A 1 187 ? -8.973 -12.721 66.055 1.00 47.47 187 GLY A CA 1
ATOM 1323 C C . GLY A 1 187 ? -9.194 -11.980 67.369 1.00 47.47 187 GLY A C 1
ATOM 1324 O O . GLY A 1 187 ? -9.602 -12.582 68.354 1.00 47.47 187 GLY A O 1
ATOM 1325 N N . VAL A 1 188 ? -8.903 -10.679 67.386 1.00 52.88 188 VAL A N 1
ATOM 1326 C CA . VAL A 1 188 ? -9.338 -9.752 68.440 1.00 52.88 188 VAL A CA 1
ATOM 1327 C C . VAL A 1 188 ? -10.743 -9.288 68.083 1.00 52.88 188 VAL A C 1
ATOM 1329 O O . VAL A 1 188 ? -10.910 -8.630 67.058 1.00 52.88 188 VAL A O 1
ATOM 1332 N N . SER A 1 189 ? -11.744 -9.603 68.909 1.00 47.28 189 SER A N 1
ATOM 1333 C CA . SER A 1 189 ? -13.007 -8.852 68.983 1.00 47.28 189 SER A CA 1
ATOM 1334 C C . SER A 1 189 ? -13.821 -9.210 70.234 1.00 47.28 189 SER A C 1
ATOM 1336 O O . SER A 1 189 ? -14.359 -10.307 70.309 1.00 47.28 189 SER A O 1
ATOM 1338 N N . ARG A 1 190 ? -13.938 -8.192 71.102 1.00 49.31 190 ARG A N 1
ATOM 1339 C CA . ARG A 1 190 ? -14.922 -7.916 72.172 1.00 49.31 190 ARG A CA 1
ATOM 1340 C C . ARG A 1 190 ? -15.009 -8.841 73.381 1.00 49.31 190 ARG A C 1
ATOM 1342 O O . ARG A 1 190 ? -15.501 -9.976 73.251 1.00 49.31 190 ARG A O 1
#

pLDDT: mean 70.35, std 16.1, range [40.62, 96.5]

Secondary structure (DSSP, 8-state):
---------------------HHHHHHHHHHHHHHHHHHHHHHHHHHHHHHHHHHHHHHHHHHHHHHHHHHHHHHHHTTS-S-SHHHHHHHHHHHHHHHHHHHHHHS-HHHHHHHHHHHHHH-HHHHHHHHHHHHHHHHHHHHHHHHHT-----------------------------------------